Protein AF-0000000067855031 (afdb_homodimer)

Nearest PDB structures (foldseek):
  5tnc-assembly1_A  TM=7.609E-01  e=7.188E-01  Meleagris gallopavo
  6z47-assembly1_C  TM=6.981E-01  e=6.385E-01  Meleagris gallopavo
  8cdq-assembly1_C  TM=7.460E-01  e=1.225E+00  Plasmodium falciparum 3D7
  4l9m-assembly1_A-2  TM=7.357E-01  e=2.351E+00  Homo sapiens
  1k95-assembly1_A  TM=4.137E-01  e=5.671E-01  Homo sapiens

InterPro domains:
  IPR039879 EF-hand calcium-binding domain-containing protein 10 [PTHR21847] (14-131)

Solvent-accessible surface area (backbone atoms only — not comparable to full-atom values): 15867 Å² total; per-residue (Å²): 118,73,69,50,55,60,46,51,52,49,47,50,53,50,48,48,47,38,61,61,50,36,44,64,59,52,50,48,54,54,49,51,46,46,68,73,65,57,57,80,39,56,65,62,49,52,40,49,52,44,49,40,45,52,34,26,66,71,69,75,37,78,69,82,63,90,63,53,71,68,57,47,48,50,48,51,59,71,65,36,54,92,90,53,79,53,32,43,52,70,54,45,54,53,47,39,55,73,67,68,48,71,75,71,93,77,61,82,53,81,45,94,62,24,31,38,65,67,53,51,47,51,51,55,55,48,33,53,48,49,54,53,48,52,53,50,65,47,34,105,119,73,70,50,56,60,47,52,52,49,47,51,52,50,50,48,47,37,61,61,50,37,44,64,58,52,51,48,54,54,50,51,44,46,68,72,65,57,58,79,39,54,63,61,50,50,39,50,52,43,49,41,46,53,34,26,65,69,71,75,39,76,70,82,63,89,64,53,71,67,56,48,49,49,48,51,58,71,66,37,56,92,91,51,81,52,32,42,52,71,55,45,54,52,47,39,54,73,66,70,48,71,74,70,93,76,60,84,52,82,44,93,62,24,30,40,63,66,53,51,48,50,51,54,55,48,33,53,48,48,55,51,48,54,51,50,65,46,35,104

pLDDT: mean 89.62, std 12.97, range [29.48, 98.19]

Structure (mmCIF, N/CA/C/O backbone):
data_AF-0000000067855031-model_v1
#
loop_
_entity.id
_entity.type
_entity.pdbx_description
1 polymer 'Uncharacterized protein LOC113219240'
#
loop_
_atom_site.group_PDB
_atom_site.id
_atom_site.type_symbol
_atom_site.label_atom_id
_atom_site.label_alt_id
_atom_site.label_comp_id
_atom_site.label_asym_id
_atom_site.label_entity_id
_atom_site.label_seq_id
_atom_site.pdbx_PDB_ins_code
_atom_site.Cartn_x
_atom_site.Cartn_y
_atom_site.Cartn_z
_atom_site.occupancy
_atom_site.B_iso_or_equiv
_atom_site.auth_seq_id
_atom_site.auth_comp_id
_atom_site.auth_asym_id
_atom_site.auth_atom_id
_atom_site.pdbx_PDB_model_num
ATOM 1 N N . MET A 1 1 ? 20.969 15.25 21.078 1 29.61 1 MET A N 1
ATOM 2 C CA . MET A 1 1 ? 21.031 13.875 21.562 1 29.61 1 MET A CA 1
ATOM 3 C C . MET A 1 1 ? 19.625 13.328 21.812 1 29.61 1 MET A C 1
ATOM 5 O O . MET A 1 1 ? 19.469 12.156 22.172 1 29.61 1 MET A O 1
ATOM 9 N N . ILE A 1 2 ? 18.703 14.305 22.125 1 39.59 2 ILE A N 1
ATOM 10 C CA . ILE A 1 2 ? 17.344 13.938 22.531 1 39.59 2 ILE A CA 1
ATOM 11 C C . ILE A 1 2 ? 16.609 13.336 21.344 1 39.59 2 ILE A C 1
ATOM 13 O O . ILE A 1 2 ? 15.656 12.57 21.516 1 39.59 2 ILE A O 1
ATOM 17 N N . TYR A 1 3 ? 17 13.883 20.188 1 44.44 3 TYR A N 1
ATOM 18 C CA . TYR A 1 3 ? 16.297 13.445 18.984 1 44.44 3 TYR A CA 1
ATOM 19 C C . TYR A 1 3 ? 16.484 11.945 18.75 1 44.44 3 TYR A C 1
ATOM 21 O O . TYR A 1 3 ? 15.742 11.336 17.984 1 44.44 3 TYR A O 1
ATOM 29 N N . ASP A 1 4 ? 17.625 11.523 19.25 1 46.94 4 ASP A N 1
ATOM 30 C CA . ASP A 1 4 ? 18.141 10.258 18.75 1 46.94 4 ASP A CA 1
ATOM 31 C C . ASP A 1 4 ? 17.375 9.078 19.344 1 46.94 4 ASP A C 1
ATOM 33 O O . ASP A 1 4 ? 17.016 8.148 18.609 1 46.94 4 ASP A O 1
ATOM 37 N N . ASN A 1 5 ? 17.359 9.188 20.734 1 48.34 5 ASN A N 1
ATOM 38 C CA . ASN A 1 5 ? 16.891 7.961 21.359 1 48.34 5 ASN A CA 1
ATOM 39 C C . ASN A 1 5 ? 15.398 7.73 21.094 1 48.34 5 ASN A C 1
ATOM 41 O O . ASN A 1 5 ? 14.969 6.59 20.922 1 48.34 5 ASN A O 1
ATOM 45 N N . ASN A 1 6 ? 14.602 8.828 21.219 1 50.16 6 ASN A N 1
ATOM 46 C CA . ASN A 1 6 ? 13.164 8.703 21.031 1 50.16 6 ASN A CA 1
ATOM 47 C C . ASN A 1 6 ? 12.82 8.289 19.594 1 50.16 6 ASN A C 1
ATOM 49 O O . ASN A 1 6 ? 11.883 7.52 19.375 1 50.16 6 ASN A O 1
ATOM 53 N N . VAL A 1 7 ? 13.75 8.781 18.781 1 54.78 7 VAL A N 1
ATOM 54 C CA . VAL A 1 7 ? 13.555 8.414 17.391 1 54.78 7 VAL A CA 1
ATOM 55 C C . VAL A 1 7 ? 13.867 6.934 17.188 1 54.78 7 VAL A C 1
ATOM 57 O O . VAL A 1 7 ? 13.133 6.223 16.5 1 54.78 7 VAL A O 1
ATOM 60 N N . ALA A 1 8 ? 15.008 6.398 17.812 1 55.56 8 ALA A N 1
ATOM 61 C CA . ALA A 1 8 ? 15.375 4.992 17.688 1 55.56 8 ALA A CA 1
ATOM 62 C C . ALA A 1 8 ? 14.289 4.082 18.25 1 55.56 8 ALA A C 1
ATOM 64 O O . ALA A 1 8 ? 13.969 3.047 17.672 1 55.56 8 ALA A O 1
ATOM 65 N N . CYS A 1 9 ? 13.852 4.566 19.422 1 59.72 9 CYS A N 1
ATOM 66 C CA . CYS A 1 9 ? 12.82 3.777 20.094 1 59.72 9 CYS A CA 1
ATOM 67 C C . CYS A 1 9 ? 11.547 3.727 19.25 1 59.72 9 CYS A C 1
ATOM 69 O O . CYS A 1 9 ? 10.914 2.674 19.141 1 59.72 9 CYS A O 1
ATOM 71 N N . ASN A 1 10 ? 11.172 4.848 18.641 1 68.19 10 ASN A N 1
ATOM 72 C CA . ASN A 1 10 ? 9.984 4.902 17.797 1 68.19 10 ASN A CA 1
ATOM 73 C C . ASN A 1 10 ? 10.156 4.055 16.531 1 68.19 10 ASN A C 1
ATOM 75 O O . ASN A 1 10 ? 9.234 3.342 16.125 1 68.19 10 ASN A O 1
ATOM 79 N N . ILE A 1 11 ? 11.352 3.912 16.062 1 68.62 11 ILE A N 1
ATOM 80 C CA . ILE A 1 11 ? 11.641 3.121 14.867 1 68.62 11 ILE A CA 1
ATOM 81 C C . ILE A 1 11 ? 11.539 1.634 15.203 1 68.62 11 ILE A C 1
ATOM 83 O O . ILE A 1 11 ? 10.953 0.861 14.438 1 68.62 11 ILE A O 1
ATOM 87 N N . SER A 1 12 ? 12.031 1.316 16.406 1 76.25 12 SER A N 1
ATOM 88 C CA . SER A 1 12 ? 11.961 -0.082 16.828 1 76.25 12 SER A CA 1
ATOM 89 C C . SER A 1 12 ? 10.516 -0.536 17 1 76.25 12 SER A C 1
ATOM 91 O O . SER A 1 12 ? 10.141 -1.621 16.562 1 76.25 12 SER A O 1
ATOM 93 N N . LYS A 1 13 ? 9.758 0.319 17.594 1 82 13 LYS A N 1
ATOM 94 C CA . LYS A 1 13 ? 8.352 -0.019 17.812 1 82 13 LYS A CA 1
ATOM 95 C C . LYS A 1 13 ? 7.605 -0.143 16.5 1 82 13 LYS A C 1
ATOM 97 O O . LYS A 1 13 ? 6.816 -1.071 16.312 1 82 13 LYS A O 1
ATOM 102 N N . GLU A 1 14 ? 7.914 0.832 15.617 1 84.12 14 GLU A N 1
ATOM 103 C CA . GLU A 1 14 ? 7.297 0.786 14.289 1 84.12 14 GLU A CA 1
ATOM 104 C C . GLU A 1 14 ? 7.695 -0.481 13.539 1 84.12 14 GLU A C 1
ATOM 106 O O . GLU A 1 14 ? 6.844 -1.153 12.953 1 84.12 14 GLU A O 1
ATOM 111 N N . GLN A 1 15 ? 8.953 -0.809 13.617 1 85.38 15 GLN A N 1
ATOM 112 C CA . GLN A 1 15 ? 9.422 -2.012 12.938 1 85.38 15 GLN A CA 1
ATOM 113 C C . GLN A 1 15 ? 8.789 -3.264 13.539 1 85.38 15 GLN A C 1
ATOM 115 O O . GLN A 1 15 ? 8.453 -4.203 12.812 1 85.38 15 GLN A O 1
ATOM 120 N N . ASP A 1 16 ? 8.664 -3.299 14.797 1 89 16 ASP A N 1
ATOM 121 C CA . ASP A 1 16 ? 8.008 -4.422 15.461 1 89 16 ASP A CA 1
ATOM 122 C C . ASP A 1 16 ? 6.559 -4.57 15 1 89 16 ASP A C 1
ATOM 124 O O . ASP A 1 16 ? 6.102 -5.68 14.719 1 89 16 ASP A O 1
ATOM 128 N N . TYR A 1 17 ? 5.938 -3.494 14.93 1 92.62 17 TYR A N 1
ATOM 129 C CA . TYR A 1 17 ? 4.562 -3.514 14.453 1 92.62 17 TYR A CA 1
ATOM 130 C C . TYR A 1 17 ? 4.496 -3.998 13.008 1 92.62 17 TYR A C 1
ATOM 132 O O . TYR A 1 17 ? 3.67 -4.848 12.664 1 92.62 17 TYR A O 1
ATOM 140 N N . LEU A 1 18 ? 5.34 -3.449 12.219 1 91.38 18 LEU A N 1
ATOM 141 C CA . LEU A 1 18 ? 5.355 -3.793 10.797 1 91.38 18 LEU A CA 1
ATOM 142 C C . LEU A 1 18 ? 5.574 -5.289 10.602 1 91.38 18 LEU A C 1
ATOM 144 O O . LEU A 1 18 ? 4.91 -5.914 9.773 1 91.38 18 LEU A O 1
ATOM 148 N N . ASN A 1 19 ? 6.445 -5.809 11.406 1 89.88 19 ASN A N 1
ATOM 149 C CA . ASN A 1 19 ? 6.738 -7.238 11.328 1 89.88 19 ASN A CA 1
ATOM 150 C C . ASN A 1 19 ? 5.609 -8.07 11.93 1 89.88 19 ASN A C 1
ATOM 152 O O . ASN A 1 19 ? 5.16 -9.047 11.32 1 89.88 19 ASN A O 1
ATOM 156 N N . LYS A 1 20 ? 5.164 -7.633 13.047 1 89.75 20 LYS A N 1
ATOM 157 C CA . LYS A 1 20 ? 4.145 -8.375 13.773 1 89.75 20 LYS A CA 1
ATOM 158 C C . LYS A 1 20 ? 2.842 -8.445 12.984 1 89.75 20 LYS A C 1
ATOM 160 O O . LYS A 1 20 ? 2.141 -9.461 13.016 1 89.75 20 LYS A O 1
ATOM 165 N N . LYS A 1 21 ? 2.521 -7.438 12.211 1 92.5 21 LYS A N 1
ATOM 166 C CA . LYS A 1 21 ? 1.244 -7.371 11.516 1 92.5 21 LYS A CA 1
ATOM 167 C C . LYS A 1 21 ? 1.418 -7.664 10.023 1 92.5 21 LYS A C 1
ATOM 169 O O . LYS A 1 21 ? 0.477 -7.516 9.242 1 92.5 21 LYS A O 1
ATOM 174 N N . ASN A 1 22 ? 2.557 -8.055 9.594 1 92.12 22 ASN A N 1
ATOM 175 C CA . ASN A 1 22 ? 2.85 -8.43 8.211 1 92.12 22 ASN A CA 1
ATOM 176 C C . ASN A 1 22 ? 2.482 -7.312 7.234 1 92.12 22 ASN A C 1
ATOM 178 O O . ASN A 1 22 ? 1.906 -7.574 6.18 1 92.12 22 ASN A O 1
ATOM 182 N N . ILE A 1 23 ? 2.775 -6.137 7.613 1 95.31 23 ILE A N 1
ATOM 183 C CA . ILE A 1 23 ? 2.398 -4.98 6.805 1 95.31 23 ILE A CA 1
ATOM 184 C C . ILE A 1 23 ? 3.09 -5.055 5.445 1 95.31 23 ILE A C 1
ATOM 186 O O . ILE A 1 23 ? 2.473 -4.785 4.414 1 95.31 23 ILE A O 1
ATOM 190 N N . PHE A 1 24 ? 4.328 -5.414 5.461 1 92.88 24 PHE A N 1
ATOM 191 C CA . PHE A 1 24 ? 5.059 -5.508 4.199 1 92.88 24 PHE A CA 1
ATOM 192 C C . PHE A 1 24 ? 4.383 -6.492 3.254 1 92.88 24 PHE A C 1
ATOM 194 O O . PHE A 1 24 ? 4.234 -6.215 2.062 1 92.88 24 PHE A O 1
ATOM 201 N N . ASP A 1 25 ? 3.967 -7.641 3.758 1 92.31 25 ASP A N 1
ATOM 202 C CA . ASP A 1 25 ? 3.299 -8.648 2.939 1 92.31 25 ASP A CA 1
ATOM 203 C C . ASP A 1 25 ? 1.95 -8.141 2.434 1 92.31 25 ASP A C 1
ATOM 205 O O . ASP A 1 25 ? 1.568 -8.406 1.293 1 92.31 25 ASP A O 1
ATOM 209 N N . ILE A 1 26 ? 1.268 -7.438 3.268 1 95.5 26 ILE A N 1
ATOM 210 C CA . ILE A 1 26 ? -0.025 -6.879 2.889 1 95.5 26 ILE A CA 1
ATOM 211 C C . ILE A 1 26 ? 0.157 -5.895 1.733 1 95.5 26 ILE A C 1
ATOM 213 O O . ILE A 1 26 ? -0.53 -5.992 0.713 1 95.5 26 ILE A O 1
ATOM 217 N N . PHE A 1 27 ? 1.109 -5.004 1.82 1 96.38 27 PHE A N 1
ATOM 218 C CA . PHE A 1 27 ? 1.313 -3.982 0.8 1 96.38 27 PHE A CA 1
ATOM 219 C C . PHE A 1 27 ? 1.894 -4.594 -0.47 1 96.38 27 PHE A C 1
ATOM 221 O O . PHE A 1 27 ? 1.586 -4.148 -1.577 1 96.38 27 PHE A O 1
ATOM 228 N N . HIS A 1 28 ? 2.746 -5.578 -0.266 1 93.06 28 HIS A N 1
ATOM 229 C CA . HIS A 1 28 ? 3.227 -6.312 -1.431 1 93.06 28 HIS A CA 1
ATOM 230 C C . HIS A 1 28 ? 2.068 -6.938 -2.203 1 93.06 28 HIS A C 1
ATOM 232 O O . HIS A 1 28 ? 2.006 -6.828 -3.43 1 93.06 28 HIS A O 1
ATOM 238 N N . PHE A 1 29 ? 1.23 -7.609 -1.459 1 94.06 29 PHE A N 1
ATOM 239 C CA . PHE A 1 29 ? 0.054 -8.234 -2.055 1 94.06 29 PHE A CA 1
ATOM 240 C C . PHE A 1 29 ? -0.777 -7.203 -2.812 1 94.06 29 PHE A C 1
ATOM 242 O O . PHE A 1 29 ? -1.101 -7.398 -3.986 1 94.06 29 PHE A O 1
ATOM 249 N N . LEU A 1 30 ? -1.093 -6.082 -2.217 1 97.19 30 LEU A N 1
ATOM 250 C CA . LEU A 1 30 ? -1.924 -5.043 -2.814 1 97.19 30 LEU A CA 1
ATOM 251 C C . LEU A 1 30 ? -1.238 -4.434 -4.035 1 97.19 30 LEU A C 1
ATOM 253 O O . LEU A 1 30 ? -1.854 -4.297 -5.094 1 97.19 30 LEU A O 1
ATOM 257 N N . LEU A 1 31 ? 0.023 -4.109 -3.918 1 96.5 31 LEU A N 1
ATOM 258 C CA . LEU A 1 31 ? 0.754 -3.443 -4.988 1 96.5 31 LEU A CA 1
ATOM 259 C C . LEU A 1 31 ? 0.92 -4.367 -6.191 1 96.5 31 LEU A C 1
ATOM 261 O O . LEU A 1 31 ? 0.752 -3.941 -7.336 1 96.5 31 LEU A O 1
ATOM 265 N N . SER A 1 32 ? 1.216 -5.617 -5.949 1 94.56 32 SER A N 1
ATOM 266 C CA . SER A 1 32 ? 1.393 -6.566 -7.047 1 94.56 32 SER A CA 1
ATOM 267 C C . SER A 1 32 ? 0.114 -6.711 -7.863 1 94.56 32 SER A C 1
ATOM 269 O O . SER A 1 32 ? 0.161 -6.75 -9.094 1 94.56 32 SER A O 1
ATOM 271 N N . HIS A 1 33 ? -1.006 -6.758 -7.195 1 96.38 33 HIS A N 1
ATOM 272 C CA . HIS A 1 33 ? -2.279 -6.871 -7.895 1 96.38 33 HIS A CA 1
ATOM 273 C C . HIS A 1 33 ? -2.557 -5.629 -8.734 1 96.38 33 HIS A C 1
ATOM 275 O O . HIS A 1 33 ? -3.029 -5.734 -9.867 1 96.38 33 HIS A O 1
ATOM 281 N N . VAL A 1 34 ? -2.238 -4.406 -8.25 1 96.88 34 VAL A N 1
ATOM 282 C CA . VAL A 1 34 ? -2.48 -3.16 -8.969 1 96.88 34 VAL A CA 1
ATOM 283 C C . VAL A 1 34 ? -1.583 -3.09 -10.203 1 96.88 34 VAL A C 1
ATOM 285 O O . VAL A 1 34 ? -2.031 -2.705 -11.281 1 96.88 34 VAL A O 1
ATOM 288 N N . ILE A 1 35 ? -0.323 -3.465 -10.031 1 94.44 35 ILE A N 1
ATOM 289 C CA . ILE A 1 35 ? 0.659 -3.361 -11.102 1 94.44 35 ILE A CA 1
ATOM 290 C C . ILE A 1 35 ? 0.305 -4.336 -12.227 1 94.44 35 ILE A C 1
ATOM 292 O O . ILE A 1 35 ? 0.387 -3.992 -13.406 1 94.44 35 ILE A O 1
ATOM 296 N N . VAL A 1 36 ? -0.092 -5.523 -11.82 1 92.88 36 VAL A N 1
ATOM 297 C CA . VAL A 1 36 ? -0.382 -6.566 -12.805 1 92.88 36 VAL A CA 1
ATOM 298 C C . VAL A 1 36 ? -1.71 -6.27 -13.5 1 92.88 36 VAL A C 1
ATOM 300 O O . VAL A 1 36 ? -1.809 -6.348 -14.727 1 92.88 36 VAL A O 1
ATOM 303 N N . GLN A 1 37 ? -2.742 -5.922 -12.75 1 94.5 37 GLN A N 1
ATOM 304 C CA . GLN A 1 37 ? -4.086 -5.766 -13.297 1 94.5 37 GLN A CA 1
ATOM 305 C C . GLN A 1 37 ? -4.262 -4.398 -13.953 1 94.5 37 GLN A C 1
ATOM 307 O O . GLN A 1 37 ? -5.074 -4.238 -14.859 1 94.5 37 GLN A O 1
ATOM 312 N N . GLN A 1 38 ? -3.551 -3.395 -13.523 1 95.56 38 GLN A N 1
ATOM 313 C CA . GLN A 1 38 ? -3.613 -2.018 -14.008 1 95.56 38 GLN A CA 1
ATOM 314 C C . GLN A 1 38 ? -5.059 -1.542 -14.125 1 95.56 38 GLN A C 1
ATOM 316 O O . GLN A 1 38 ? -5.5 -1.139 -15.203 1 95.56 38 GLN A O 1
ATOM 321 N N . PRO A 1 39 ? -5.766 -1.572 -13.047 1 96.19 39 PRO A N 1
ATOM 322 C CA . PRO A 1 39 ? -7.168 -1.149 -13.109 1 96.19 39 PRO A CA 1
ATOM 323 C C . PRO A 1 39 ? -7.32 0.325 -13.477 1 96.19 39 PRO A C 1
ATOM 325 O O . PRO A 1 39 ? -6.473 1.146 -13.117 1 96.19 39 PRO A O 1
ATOM 328 N N . THR A 1 40 ? -8.438 0.671 -14.141 1 94.56 40 THR A N 1
ATOM 329 C CA . THR A 1 40 ? -8.766 2.049 -14.492 1 94.56 40 THR A CA 1
ATOM 330 C C . THR A 1 40 ? -9.039 2.873 -13.234 1 94.56 40 THR A C 1
ATOM 332 O O . THR A 1 40 ? -8.75 4.07 -13.195 1 94.56 40 THR A O 1
ATOM 335 N N . ASN A 1 41 ? -9.602 2.242 -12.211 1 94.94 41 ASN A N 1
ATOM 336 C CA . ASN A 1 41 ? -9.859 2.846 -10.906 1 94.94 41 ASN A CA 1
ATOM 337 C C . ASN A 1 41 ? -9.164 2.082 -9.781 1 94.94 41 ASN A C 1
ATOM 339 O O . ASN A 1 41 ? -9.75 1.182 -9.18 1 94.94 41 ASN A O 1
ATOM 343 N N . PRO A 1 42 ? -7.887 2.504 -9.484 1 96.31 42 PRO A N 1
ATOM 344 C CA . PRO A 1 42 ? -7.098 1.736 -8.516 1 96.31 42 PRO A CA 1
ATOM 345 C C . PRO A 1 42 ? -7.695 1.758 -7.113 1 96.31 42 PRO A C 1
ATOM 347 O O . PRO A 1 42 ? -7.582 0.775 -6.375 1 96.31 42 PRO A O 1
ATOM 350 N N . ILE A 1 43 ? -8.359 2.752 -6.719 1 96.56 43 ILE A N 1
ATOM 351 C CA . ILE A 1 43 ? -8.938 2.857 -5.387 1 96.56 43 ILE A CA 1
ATOM 352 C C . ILE A 1 43 ? -10.07 1.845 -5.238 1 96.56 43 ILE A C 1
ATOM 354 O O . ILE A 1 43 ? -10.125 1.098 -4.258 1 96.56 43 ILE A O 1
ATOM 358 N N . GLN A 1 44 ? -10.938 1.907 -6.25 1 96.31 44 GLN A N 1
ATOM 359 C CA . GLN A 1 44 ? -12.039 0.947 -6.234 1 96.31 44 GLN A CA 1
ATOM 360 C C . GLN A 1 44 ? -11.516 -0.486 -6.285 1 96.31 44 GLN A C 1
ATOM 362 O O . GLN A 1 44 ? -12.031 -1.366 -5.594 1 96.31 44 GLN A O 1
ATOM 367 N N . TYR A 1 45 ? -10.57 -0.69 -7.074 1 97.81 45 TYR A N 1
ATOM 368 C CA . TYR A 1 45 ? -9.984 -2.018 -7.203 1 97.81 45 TYR A CA 1
ATOM 369 C C . TYR A 1 45 ? -9.391 -2.484 -5.879 1 97.81 45 TYR A C 1
ATOM 371 O O . TYR A 1 45 ? -9.609 -3.627 -5.465 1 97.81 45 TYR A O 1
ATOM 379 N N . LEU A 1 46 ? -8.656 -1.615 -5.168 1 98.19 46 LEU A N 1
ATOM 380 C CA . LEU A 1 46 ? -8.055 -1.94 -3.877 1 98.19 46 LEU A CA 1
ATOM 381 C C . LEU A 1 46 ? -9.133 -2.232 -2.838 1 98.19 46 LEU A C 1
ATOM 383 O O . LEU A 1 46 ? -9 -3.162 -2.039 1 98.19 46 LEU A O 1
ATOM 387 N N . TYR A 1 47 ? -10.156 -1.454 -2.924 1 98.12 47 TYR A N 1
ATOM 388 C CA . TYR A 1 47 ? -11.289 -1.671 -2.035 1 98.12 47 TYR A CA 1
ATOM 389 C C . TYR A 1 47 ? -11.875 -3.066 -2.225 1 98.12 47 TYR A C 1
ATOM 391 O O . TYR A 1 47 ? -12.086 -3.795 -1.252 1 98.12 47 TYR A O 1
ATOM 399 N N . GLU A 1 48 ? -12.07 -3.443 -3.426 1 98.06 48 GLU A N 1
ATOM 400 C CA . GLU A 1 48 ? -12.625 -4.758 -3.738 1 98.06 48 GLU A CA 1
ATOM 401 C C . GLU A 1 48 ? -11.648 -5.871 -3.359 1 98.06 48 GLU A C 1
ATOM 403 O O . GLU A 1 48 ? -12.062 -6.938 -2.902 1 98.06 48 GLU A O 1
ATOM 408 N N . LEU A 1 49 ? -10.406 -5.617 -3.625 1 97.62 49 LEU A N 1
ATOM 409 C CA . LEU A 1 49 ? -9.375 -6.59 -3.281 1 97.62 49 LEU A CA 1
ATOM 410 C C . LEU A 1 49 ? -9.367 -6.867 -1.782 1 97.62 49 LEU A C 1
ATOM 412 O O . LEU A 1 49 ? -9.305 -8.023 -1.361 1 97.62 49 LEU A O 1
ATOM 416 N N . LEU A 1 50 ? -9.461 -5.863 -0.949 1 97.56 50 LEU A N 1
ATOM 417 C CA . LEU A 1 50 ? -9.5 -6.004 0.502 1 97.56 50 LEU A CA 1
ATOM 418 C C . LEU A 1 50 ? -10.797 -6.676 0.947 1 97.56 50 LEU A C 1
ATOM 420 O O . LEU A 1 50 ? -10.797 -7.484 1.877 1 97.56 50 LEU A O 1
ATOM 424 N N . ASP A 1 51 ? -11.844 -6.301 0.269 1 97.56 51 ASP A N 1
ATOM 425 C CA . ASP A 1 51 ? -13.109 -6.969 0.543 1 97.56 51 ASP A CA 1
ATOM 426 C C . ASP A 1 51 ? -13 -8.477 0.324 1 97.56 51 ASP A C 1
ATOM 428 O O . ASP A 1 51 ? -13.391 -9.266 1.188 1 97.56 51 ASP A O 1
ATOM 432 N N . ASP A 1 52 ? -12.477 -8.859 -0.831 1 96.88 52 ASP A N 1
ATOM 433 C CA . ASP A 1 52 ? -12.25 -10.273 -1.125 1 96.88 52 ASP A CA 1
ATOM 434 C C . ASP A 1 52 ? -11.383 -10.922 -0.052 1 96.88 52 ASP A C 1
ATOM 436 O O . ASP A 1 52 ? -11.633 -12.055 0.356 1 96.88 52 ASP A O 1
ATOM 440 N N . PHE A 1 53 ? -10.383 -10.25 0.39 1 96.31 53 PHE A N 1
ATOM 441 C CA . PHE A 1 53 ? -9.469 -10.781 1.396 1 96.31 53 PHE A CA 1
ATOM 442 C C . PHE A 1 53 ? -10.195 -11.008 2.719 1 96.31 53 PHE A C 1
ATOM 444 O O . PHE A 1 53 ? -9.984 -12.023 3.381 1 96.31 53 PHE A O 1
ATOM 451 N N . ILE A 1 54 ? -10.992 -10.055 3.123 1 96 54 ILE A N 1
ATOM 452 C CA . ILE A 1 54 ? -11.75 -10.164 4.367 1 96 54 ILE A CA 1
ATOM 453 C C . ILE A 1 54 ? -12.688 -11.367 4.297 1 96 54 ILE A C 1
ATOM 455 O O . ILE A 1 54 ? -12.797 -12.133 5.254 1 96 54 ILE A O 1
ATOM 459 N N . LEU A 1 55 ? -13.352 -11.523 3.23 1 96.5 55 LEU A N 1
ATOM 460 C CA . LEU A 1 55 ? -14.242 -12.656 3.045 1 96.5 55 LEU A CA 1
ATOM 461 C C . LEU A 1 55 ? -13.469 -13.969 3.068 1 96.5 55 LEU A C 1
ATOM 463 O O . LEU A 1 55 ? -13.93 -14.961 3.629 1 96.5 55 LEU A O 1
ATOM 467 N N . PHE A 1 56 ? -12.281 -13.969 2.488 1 95.56 56 PHE A N 1
ATOM 468 C CA . PHE A 1 56 ? -11.422 -15.141 2.525 1 95.56 56 PHE A CA 1
ATOM 469 C C . PHE A 1 56 ? -11.031 -15.492 3.959 1 95.56 56 PHE A C 1
ATOM 471 O O . PHE A 1 56 ? -11.148 -16.641 4.379 1 95.56 56 PHE A O 1
ATOM 478 N N . ARG A 1 57 ? -10.633 -14.492 4.641 1 92.5 57 ARG A N 1
ATOM 479 C CA . ARG A 1 57 ? -10.234 -14.68 6.027 1 92.5 57 ARG A CA 1
ATOM 480 C C . ARG A 1 57 ? -11.383 -15.234 6.859 1 92.5 57 ARG A C 1
ATOM 482 O O . ARG A 1 57 ? -11.164 -16.016 7.789 1 92.5 57 ARG A O 1
ATOM 489 N N . SER A 1 58 ? -12.609 -14.914 6.52 1 93.88 58 SER A N 1
ATOM 490 C CA . SER A 1 58 ? -13.789 -15.359 7.258 1 93.88 58 SER A CA 1
ATOM 491 C C . SER A 1 58 ? -14.281 -16.703 6.75 1 93.88 58 SER A C 1
ATOM 493 O O . SER A 1 58 ? -15.289 -17.234 7.23 1 93.88 58 SER A O 1
ATOM 495 N N . GLY A 1 59 ? -13.625 -17.25 5.684 1 93.62 59 GLY A N 1
ATOM 496 C CA . GLY A 1 59 ? -14 -18.547 5.141 1 93.62 59 GLY A CA 1
ATOM 497 C C . GLY A 1 59 ? -15.195 -18.484 4.207 1 93.62 59 GLY A C 1
ATOM 498 O O . GLY A 1 59 ? -15.789 -19.516 3.885 1 93.62 59 GLY A O 1
ATOM 499 N N . LEU A 1 60 ? -15.539 -17.359 3.746 1 95.62 60 LEU A N 1
ATOM 500 C CA . LEU A 1 60 ? -16.75 -17.188 2.963 1 95.62 60 LEU A CA 1
ATOM 501 C C . LEU A 1 60 ? -16.438 -17.172 1.47 1 95.62 60 LEU A C 1
ATOM 503 O O . LEU A 1 60 ? -17.344 -17.297 0.641 1 95.62 60 LEU A O 1
ATOM 507 N N . LYS A 1 61 ? -15.18 -16.984 1.089 1 94.81 61 LYS A N 1
ATOM 508 C CA . LYS A 1 61 ? -14.766 -16.875 -0.307 1 94.81 61 LYS A CA 1
ATOM 509 C C . LYS A 1 61 ? -13.336 -17.375 -0.49 1 94.81 61 LYS A C 1
ATOM 511 O O . LYS A 1 61 ? -12.492 -17.203 0.399 1 94.81 61 LYS A O 1
ATOM 516 N N . ASN A 1 62 ? -13.078 -18 -1.596 1 93.44 62 ASN A N 1
ATOM 517 C CA . ASN A 1 62 ? -11.688 -18.297 -1.941 1 93.44 62 ASN A CA 1
ATOM 518 C C . ASN A 1 62 ? -10.898 -17.016 -2.193 1 93.44 62 ASN A C 1
ATOM 520 O O . ASN A 1 62 ? -11.469 -15.992 -2.572 1 93.44 62 ASN A O 1
ATOM 524 N N . PRO A 1 63 ? -9.602 -17.094 -1.935 1 90.94 63 PRO A N 1
ATOM 525 C CA . PRO A 1 63 ? -8.812 -15.875 -2.131 1 90.94 63 PRO A CA 1
ATOM 526 C C . PRO A 1 63 ? -8.641 -15.516 -3.604 1 90.94 63 PRO A C 1
ATOM 528 O O . PRO A 1 63 ? -8.609 -16.391 -4.461 1 90.94 63 PRO A O 1
ATOM 531 N N . ARG A 1 64 ? -8.672 -14.258 -3.863 1 93.38 64 ARG A N 1
ATOM 532 C CA . ARG A 1 64 ? -8.242 -13.773 -5.172 1 93.38 64 ARG A CA 1
ATOM 533 C C . ARG A 1 64 ? -6.727 -13.898 -5.328 1 93.38 64 ARG A C 1
ATOM 535 O O . ARG A 1 64 ? -5.969 -13.203 -4.641 1 93.38 64 ARG A O 1
ATOM 542 N N . LEU A 1 65 ? -6.289 -14.711 -6.156 1 95.5 65 LEU A N 1
ATOM 543 C CA . LEU A 1 65 ? -4.863 -14.914 -6.379 1 95.5 65 LEU A CA 1
ATOM 544 C C . LEU A 1 65 ? -4.34 -13.984 -7.465 1 95.5 65 LEU A C 1
ATOM 546 O O . LEU A 1 65 ? -5.102 -13.539 -8.328 1 95.5 65 LEU A O 1
ATOM 550 N N . LEU A 1 66 ? -3.061 -13.688 -7.359 1 95.12 66 LEU A N 1
ATOM 551 C CA . LEU A 1 66 ? -2.418 -12.797 -8.328 1 95.12 66 LEU A CA 1
ATOM 552 C C . LEU A 1 66 ? -2.504 -13.375 -9.734 1 95.12 66 LEU A C 1
ATOM 554 O O . LEU A 1 66 ? -2.74 -12.648 -10.695 1 95.12 66 LEU A O 1
ATOM 558 N N . TRP A 1 67 ? -2.295 -14.711 -9.805 1 95.19 67 TRP A N 1
ATOM 559 C CA . TRP A 1 67 ? -2.293 -15.383 -11.102 1 95.19 67 TRP A CA 1
ATOM 560 C C . TRP A 1 67 ? -3.381 -16.453 -11.172 1 95.19 67 TRP A C 1
ATOM 562 O O . TRP A 1 67 ? -3.613 -17.172 -10.195 1 95.19 67 TRP A O 1
ATOM 572 N N . THR A 1 68 ? -4.004 -16.531 -12.297 1 94 68 THR A N 1
ATOM 573 C CA . THR A 1 68 ? -4.891 -17.656 -12.57 1 94 68 THR A CA 1
ATOM 574 C C . THR A 1 68 ? -4.094 -18.891 -12.953 1 94 68 THR A C 1
ATOM 576 O O . THR A 1 68 ? -2.9 -18.797 -13.258 1 94 68 THR A O 1
ATOM 579 N N . LYS A 1 69 ? -4.777 -20.031 -12.953 1 95.38 69 LYS A N 1
ATOM 580 C CA . LYS A 1 69 ? -4.148 -21.266 -13.422 1 95.38 69 LYS A CA 1
ATOM 581 C C . LYS A 1 69 ? -3.68 -21.125 -14.867 1 95.38 69 LYS A C 1
ATOM 583 O O . LYS A 1 69 ? -2.602 -21.594 -15.227 1 95.38 69 LYS A O 1
ATOM 588 N N . ARG A 1 70 ? -4.484 -20.484 -15.648 1 96 70 ARG A N 1
ATOM 589 C CA . ARG A 1 70 ? -4.148 -20.281 -17.047 1 96 70 ARG A CA 1
ATOM 590 C C . ARG A 1 70 ? -2.852 -19.5 -17.203 1 96 70 ARG A C 1
ATOM 592 O O . ARG A 1 70 ? -1.992 -19.844 -18 1 96 70 ARG A O 1
ATOM 599 N N . HIS A 1 71 ? -2.725 -18.375 -16.438 1 95.75 71 HIS A N 1
ATOM 600 C CA . HIS A 1 71 ? -1.521 -17.547 -16.5 1 95.75 71 HIS A CA 1
ATOM 601 C C . HIS A 1 71 ? -0.295 -18.328 -16.031 1 95.75 71 HIS A C 1
ATOM 603 O O . HIS A 1 71 ? 0.763 -18.266 -16.672 1 95.75 71 HIS A O 1
A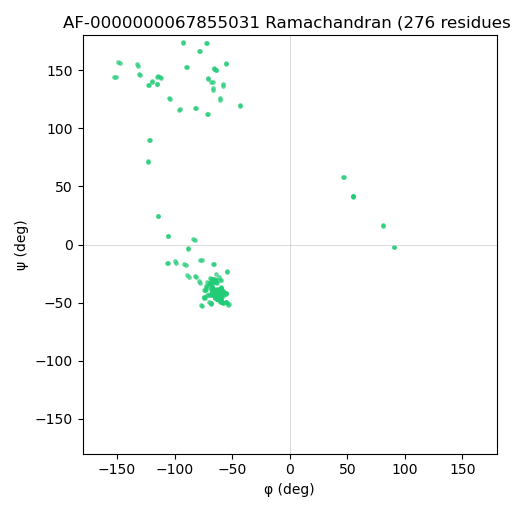TOM 609 N N . VAL A 1 72 ? -0.42 -19.109 -15.008 1 97 72 VAL A N 1
ATOM 610 C CA . VAL A 1 72 ? 0.667 -19.922 -14.484 1 97 72 VAL A CA 1
ATOM 611 C C . VAL A 1 72 ? 1.097 -20.938 -15.539 1 97 72 VAL A C 1
ATOM 613 O O . VAL A 1 72 ? 2.293 -21.125 -15.781 1 97 72 VAL A O 1
ATOM 616 N N . ASP A 1 73 ? 0.132 -21.516 -16.125 1 95.81 73 ASP A N 1
ATOM 617 C CA . ASP A 1 73 ? 0.385 -22.5 -17.188 1 95.81 73 ASP A CA 1
ATOM 618 C C . ASP A 1 73 ? 1.149 -21.859 -18.344 1 95.81 73 ASP A C 1
ATOM 620 O O . ASP A 1 73 ? 2.043 -22.484 -18.922 1 95.81 73 ASP A O 1
ATOM 624 N N . ALA A 1 74 ? 0.786 -20.734 -18.703 1 95.75 74 ALA A N 1
ATOM 625 C CA . ALA A 1 74 ? 1.445 -20.031 -19.797 1 95.75 74 ALA A CA 1
ATOM 626 C C . ALA A 1 74 ? 2.918 -19.781 -19.484 1 95.75 74 ALA A C 1
ATOM 628 O O . ALA A 1 74 ? 3.777 -19.922 -20.359 1 95.75 74 ALA A O 1
ATOM 629 N N . ILE A 1 75 ? 3.207 -19.359 -18.25 1 96.44 75 ILE A N 1
ATOM 630 C CA . ILE A 1 75 ? 4.59 -19.141 -17.844 1 96.44 75 ILE A CA 1
ATOM 631 C C . ILE A 1 75 ? 5.387 -20.438 -17.953 1 96.44 75 ILE A C 1
ATOM 633 O O . ILE A 1 75 ? 6.508 -20.438 -18.469 1 96.44 75 ILE A O 1
ATOM 637 N N . PHE A 1 76 ? 4.805 -21.562 -17.484 1 96.25 76 PHE A N 1
ATOM 638 C CA . PHE A 1 76 ? 5.441 -22.875 -17.609 1 96.25 76 PHE A CA 1
ATOM 639 C C . PHE A 1 76 ? 5.809 -23.141 -19.078 1 96.25 76 PHE A C 1
ATOM 641 O O . PHE A 1 76 ? 6.941 -23.516 -19.375 1 96.25 76 PHE A O 1
ATOM 648 N N . GLY A 1 77 ? 4.867 -22.984 -19.938 1 95.38 77 GLY A N 1
ATOM 649 C CA . GLY A 1 77 ? 5.074 -23.219 -21.359 1 95.38 77 GLY A CA 1
ATOM 650 C C . GLY A 1 77 ? 6.156 -22.344 -21.969 1 95.38 77 GLY A C 1
ATOM 651 O O . GLY A 1 77 ? 6.875 -22.766 -22.875 1 95.38 77 GLY A O 1
ATOM 652 N N . ASN A 1 78 ? 6.246 -21.125 -21.531 1 95.25 78 ASN A N 1
ATOM 653 C CA . ASN A 1 78 ? 7.215 -20.172 -22.062 1 95.25 78 ASN A CA 1
ATOM 654 C C . ASN A 1 78 ? 8.633 -20.516 -21.625 1 95.25 78 ASN A C 1
ATOM 656 O O . ASN A 1 78 ? 9.602 -20.219 -22.328 1 95.25 78 ASN A O 1
ATOM 660 N N . VAL A 1 79 ? 8.727 -21.078 -20.453 1 95.44 79 VAL A N 1
ATOM 661 C CA . VAL A 1 79 ? 10.047 -21.391 -19.922 1 95.44 79 VAL A CA 1
ATOM 662 C C . VAL A 1 79 ? 10.461 -22.781 -20.375 1 95.44 79 VAL A C 1
ATOM 664 O O . VAL A 1 79 ? 11.656 -23.062 -20.547 1 95.44 79 VAL A O 1
ATOM 667 N N . LEU A 1 80 ? 9.531 -23.625 -20.641 1 93.25 80 LEU A N 1
ATOM 668 C CA . LEU A 1 80 ? 9.766 -25 -21.031 1 93.25 80 LEU A CA 1
ATOM 669 C C . LEU A 1 80 ? 10.438 -25.062 -22.406 1 93.25 80 LEU A C 1
ATOM 671 O O . LEU A 1 80 ? 10.07 -24.328 -23.312 1 93.25 80 LEU A O 1
ATOM 675 N N . SER A 1 81 ? 11.469 -25.906 -22.484 1 87.94 81 SER A N 1
ATOM 676 C CA . SER A 1 81 ? 12.109 -26.141 -23.781 1 87.94 81 SER A CA 1
ATOM 677 C C . SER A 1 81 ? 11.172 -26.891 -24.734 1 87.94 81 SER A C 1
ATOM 679 O O . SER A 1 81 ? 10.414 -27.766 -24.297 1 87.94 81 SER A O 1
ATOM 681 N N . ARG A 1 82 ? 11.172 -26.516 -25.984 1 83.44 82 ARG A N 1
ATOM 682 C CA . ARG A 1 82 ? 10.234 -26.953 -27 1 83.44 82 ARG A CA 1
ATOM 683 C C . ARG A 1 82 ? 10.195 -28.469 -27.094 1 83.44 82 ARG A C 1
ATOM 685 O O . ARG A 1 82 ? 9.148 -29.062 -27.359 1 83.44 82 ARG A O 1
ATOM 692 N N . ASP A 1 83 ? 11.188 -29.172 -26.703 1 82.88 83 ASP A N 1
ATOM 693 C CA . ASP A 1 83 ? 11.195 -30.609 -26.953 1 82.88 83 ASP A CA 1
ATOM 694 C C . ASP A 1 83 ? 11.141 -31.391 -25.641 1 82.88 83 ASP A C 1
ATOM 696 O O . ASP A 1 83 ? 11.555 -32.562 -25.594 1 82.88 83 ASP A O 1
ATOM 700 N N . SER A 1 84 ? 10.578 -30.656 -24.672 1 88 84 SER A N 1
ATOM 701 C CA . SER A 1 84 ? 10.508 -31.328 -23.375 1 88 84 SER A CA 1
ATOM 702 C C . SER A 1 84 ? 9.125 -31.203 -22.766 1 88 84 SER A C 1
ATOM 704 O O . SER A 1 84 ? 8.352 -30.328 -23.125 1 88 84 SER A O 1
ATOM 706 N N . GLU A 1 85 ? 8.836 -32.188 -21.938 1 92.25 85 GLU A N 1
ATOM 707 C CA . GLU A 1 85 ? 7.59 -32.125 -21.188 1 92.25 85 GLU A CA 1
ATOM 708 C C . GLU A 1 85 ? 7.852 -31.781 -19.719 1 92.25 85 GLU A C 1
ATOM 710 O O . GLU A 1 85 ? 6.926 -31.453 -18.984 1 92.25 85 GLU A O 1
ATOM 715 N N . LEU A 1 86 ? 9.109 -31.938 -19.359 1 95.75 86 LEU A N 1
ATOM 716 C CA . LEU A 1 86 ? 9.484 -31.703 -17.969 1 95.75 86 LEU A CA 1
ATOM 717 C C . LEU A 1 86 ? 10.375 -30.469 -17.844 1 95.75 86 LEU A C 1
ATOM 719 O O . LEU A 1 86 ? 11.172 -30.188 -18.734 1 95.75 86 LEU A O 1
ATOM 723 N N . LEU A 1 87 ? 10.172 -29.766 -16.797 1 95.69 87 LEU A N 1
ATOM 724 C CA . LEU A 1 87 ? 10.922 -28.547 -16.516 1 95.69 87 LEU A CA 1
ATOM 725 C C . LEU A 1 87 ? 12.109 -28.844 -15.602 1 95.69 87 LEU A C 1
ATOM 727 O O . LEU A 1 87 ? 11.93 -29.312 -14.477 1 95.69 87 LEU A O 1
ATOM 731 N N . PRO A 1 88 ? 13.336 -28.641 -16.062 1 95.75 88 PRO A N 1
ATOM 732 C CA . PRO A 1 88 ? 14.469 -28.75 -15.133 1 95.75 88 PRO A CA 1
ATOM 733 C C . PRO A 1 88 ? 14.328 -27.844 -13.914 1 95.75 88 PRO A C 1
ATOM 735 O O . PRO A 1 88 ? 13.703 -26.781 -14 1 95.75 88 PRO A O 1
ATOM 738 N N . LEU A 1 89 ? 14.977 -28.203 -12.828 1 95.69 89 LEU A N 1
ATOM 739 C CA . LEU A 1 89 ? 14.852 -27.469 -11.57 1 95.69 89 LEU A CA 1
ATOM 740 C C . LEU A 1 89 ? 15.312 -26.031 -11.727 1 95.69 89 LEU A C 1
ATOM 742 O O . LEU A 1 89 ? 14.711 -25.109 -11.148 1 95.69 89 LEU A O 1
ATOM 746 N N . ASP A 1 90 ? 16.344 -25.828 -12.469 1 95.19 90 ASP A N 1
ATOM 747 C CA . ASP A 1 90 ? 16.812 -24.453 -12.664 1 95.19 90 ASP A CA 1
ATOM 748 C C . ASP A 1 90 ? 15.773 -23.609 -13.398 1 95.19 90 ASP A C 1
ATOM 750 O O . ASP A 1 90 ? 15.555 -22.453 -13.055 1 95.19 90 ASP A O 1
ATOM 754 N N . ASP A 1 91 ? 15.109 -24.219 -14.414 1 96.5 91 ASP A N 1
ATOM 755 C CA . ASP A 1 91 ? 14.055 -23.516 -15.141 1 96.5 91 ASP A CA 1
ATOM 756 C C . ASP A 1 91 ? 12.828 -23.297 -14.25 1 96.5 91 ASP A C 1
ATOM 758 O O . ASP A 1 91 ? 12.133 -22.297 -14.383 1 96.5 91 ASP A O 1
ATOM 762 N N . TYR A 1 92 ? 12.664 -24.203 -13.328 1 96.44 92 TYR A N 1
ATOM 763 C CA . TYR A 1 92 ? 11.625 -24.062 -12.328 1 96.44 92 TYR A CA 1
ATOM 764 C C . TYR A 1 92 ? 11.836 -22.797 -11.5 1 96.44 92 TYR A C 1
ATOM 766 O O . TYR A 1 92 ? 10.906 -22 -11.32 1 96.44 92 TYR A O 1
ATOM 774 N N . LYS A 1 93 ? 13.016 -22.547 -11.023 1 95.12 93 LYS A N 1
ATOM 775 C CA . LYS A 1 93 ? 13.328 -21.359 -10.234 1 95.12 93 LYS A CA 1
ATOM 776 C C . LYS A 1 93 ? 13.117 -20.078 -11.039 1 95.12 93 LYS A C 1
ATOM 778 O O . LYS A 1 93 ? 12.578 -19.109 -10.516 1 95.12 93 LYS A O 1
ATOM 783 N N . ILE A 1 94 ? 13.484 -20.109 -12.273 1 96.19 94 ILE A N 1
ATOM 784 C CA . ILE A 1 94 ? 13.305 -18.953 -13.156 1 96.19 94 ILE A CA 1
ATOM 785 C C . ILE A 1 94 ? 11.812 -18.656 -13.312 1 96.19 94 ILE A C 1
ATOM 787 O O . ILE A 1 94 ? 11.391 -17.516 -13.211 1 96.19 94 ILE A O 1
ATOM 791 N N . ALA A 1 95 ? 11.039 -19.719 -13.562 1 96.31 95 ALA A N 1
ATOM 792 C CA . ALA A 1 95 ? 9.602 -19.562 -13.766 1 96.31 95 ALA A CA 1
ATOM 793 C C . ALA A 1 95 ? 8.938 -18.984 -12.516 1 96.31 95 ALA A C 1
ATOM 795 O O . ALA A 1 95 ? 8.117 -18.078 -12.609 1 96.31 95 ALA A O 1
ATOM 796 N N . MET A 1 96 ? 9.359 -19.469 -11.352 1 95.06 96 MET A N 1
ATOM 797 C CA . MET A 1 96 ? 8.781 -19.016 -10.094 1 95.06 96 MET A CA 1
ATOM 798 C C . MET A 1 96 ? 9.148 -17.547 -9.82 1 95.06 96 MET A C 1
ATOM 800 O O . MET A 1 96 ? 8.32 -16.781 -9.344 1 95.06 96 MET A O 1
ATOM 804 N N . LYS A 1 97 ? 10.273 -17.141 -10.141 1 93.75 97 LYS A N 1
ATOM 805 C CA . LYS A 1 97 ? 10.695 -15.75 -10.008 1 93.75 97 LYS A CA 1
ATOM 806 C C . LYS A 1 97 ? 9.914 -14.844 -10.945 1 93.75 97 LYS A C 1
ATOM 808 O O . LYS A 1 97 ? 9.539 -13.727 -10.57 1 93.75 97 LYS A O 1
ATOM 813 N N . THR A 1 98 ? 9.672 -15.352 -12.125 1 93.88 98 THR A N 1
ATOM 814 C CA . THR A 1 98 ? 8.859 -14.609 -13.086 1 93.88 98 THR A CA 1
ATOM 815 C C . THR A 1 98 ? 7.465 -14.344 -12.516 1 93.88 98 THR A C 1
ATOM 817 O O . THR A 1 98 ? 6.922 -13.25 -12.688 1 93.88 98 THR A O 1
ATOM 820 N N . LEU A 1 99 ? 6.992 -15.32 -11.805 1 93.75 99 LEU A N 1
ATOM 821 C CA . LEU A 1 99 ? 5.68 -15.188 -11.18 1 93.75 99 LEU A CA 1
ATOM 822 C C . LEU A 1 99 ? 5.758 -14.32 -9.93 1 93.75 99 LEU A C 1
ATOM 824 O O . LEU A 1 99 ? 4.727 -13.883 -9.398 1 93.75 99 LEU A O 1
ATOM 828 N N . SER A 1 100 ? 6.891 -14.023 -9.398 1 90 100 SER A N 1
ATOM 829 C CA . SER A 1 100 ? 7.145 -13.227 -8.203 1 90 100 SER A CA 1
ATOM 830 C C . SER A 1 100 ? 6.379 -13.773 -7 1 90 100 SER A C 1
ATOM 832 O O . SER A 1 100 ? 5.777 -13.008 -6.242 1 90 100 SER A O 1
ATOM 834 N N . VAL A 1 101 ? 6.336 -15.078 -6.836 1 88.12 101 VAL A N 1
ATOM 835 C CA . VAL A 1 101 ? 5.684 -15.727 -5.699 1 88.12 101 VAL A CA 1
ATOM 836 C C . VAL A 1 101 ? 6.727 -16.438 -4.848 1 88.12 101 VAL A C 1
ATOM 838 O O . VAL A 1 101 ? 7.758 -16.891 -5.355 1 88.12 101 VAL A O 1
ATOM 841 N N . HIS A 1 102 ? 6.469 -16.406 -3.617 1 87.81 102 HIS A N 1
ATOM 842 C CA . HIS A 1 102 ? 7.281 -17.266 -2.766 1 87.81 102 HIS A CA 1
ATOM 843 C C . HIS A 1 102 ? 7.172 -18.719 -3.195 1 87.81 102 HIS A C 1
ATOM 845 O O . HIS A 1 102 ? 6.082 -19.188 -3.541 1 87.81 102 HIS A O 1
ATOM 851 N N . TYR A 1 103 ? 8.312 -19.438 -3.213 1 91.38 103 TYR A N 1
ATOM 852 C CA . TYR A 1 103 ? 8.281 -20.812 -3.699 1 91.38 103 TYR A CA 1
ATOM 853 C C . TYR A 1 103 ? 9.328 -21.672 -2.992 1 91.38 103 TYR A C 1
ATOM 855 O O . TYR A 1 103 ? 10.305 -21.141 -2.457 1 91.38 103 TYR A O 1
ATOM 863 N N . ASP A 1 104 ? 9.039 -22.969 -3.014 1 91.69 104 ASP A N 1
ATOM 864 C CA . ASP A 1 104 ? 10 -23.953 -2.537 1 91.69 104 ASP A CA 1
ATOM 865 C C . ASP A 1 104 ? 11.031 -24.281 -3.613 1 91.69 104 ASP A C 1
ATOM 867 O O . ASP A 1 104 ? 10.688 -24.828 -4.668 1 91.69 104 ASP A O 1
ATOM 871 N N . PRO A 1 105 ? 12.258 -23.984 -3.309 1 92.31 105 PRO A N 1
ATOM 872 C CA . PRO A 1 105 ? 13.281 -24.266 -4.324 1 92.31 105 PRO A CA 1
ATOM 873 C C . PRO A 1 105 ? 13.445 -25.766 -4.59 1 92.31 105 PRO A C 1
ATOM 875 O O . PRO A 1 105 ? 14.086 -26.141 -5.574 1 92.31 105 PRO A O 1
ATOM 878 N N . CYS A 1 106 ? 12.953 -26.578 -3.691 1 91.88 106 CYS A N 1
ATOM 879 C CA . CYS A 1 106 ? 13.047 -28.031 -3.846 1 91.88 106 CYS A CA 1
ATOM 880 C C . CYS A 1 106 ? 11.664 -28.672 -3.809 1 91.88 106 CYS A C 1
ATOM 882 O O . CYS A 1 106 ? 11.352 -29.406 -2.881 1 91.88 106 CYS A O 1
ATOM 884 N N . PRO A 1 107 ? 10.945 -28.438 -4.902 1 93.31 107 PRO A N 1
ATOM 885 C CA . PRO A 1 107 ? 9.609 -29.031 -4.965 1 93.31 107 PRO A CA 1
ATOM 886 C C . PRO A 1 107 ? 9.641 -30.531 -5.18 1 93.31 107 PRO A C 1
ATOM 888 O O . PRO A 1 107 ? 10.719 -31.125 -5.336 1 93.31 107 PRO A O 1
ATOM 891 N N . VAL A 1 108 ? 8.445 -31.125 -5.113 1 92.38 108 VAL A N 1
ATOM 892 C CA . VAL A 1 108 ? 8.336 -32.531 -5.469 1 92.38 108 VAL A CA 1
ATOM 893 C C . VAL A 1 108 ? 8.766 -32.719 -6.918 1 92.38 108 VAL A C 1
ATOM 895 O O . VAL A 1 108 ? 8.312 -32.031 -7.812 1 92.38 108 VAL A O 1
ATOM 898 N N . GLN A 1 109 ? 9.727 -33.625 -7.141 1 94.06 109 GLN A N 1
ATOM 899 C CA . GLN A 1 109 ? 10.273 -33.875 -8.469 1 94.06 109 GLN A CA 1
ATOM 900 C C . GLN A 1 109 ? 9.734 -35.188 -9.031 1 94.06 109 GLN A C 1
ATOM 902 O O . GLN A 1 109 ? 9.734 -36.219 -8.336 1 94.06 109 GLN A O 1
ATOM 907 N N . VAL A 1 110 ? 9.141 -35.188 -10.219 1 91.69 110 VAL A N 1
ATOM 908 C CA . VAL A 1 110 ? 8.633 -36.406 -10.836 1 91.69 110 VAL A CA 1
ATOM 909 C C . VAL A 1 110 ? 9.797 -37.281 -11.25 1 91.69 110 VAL A C 1
ATOM 911 O O . VAL A 1 110 ? 9.734 -38.5 -11.109 1 91.69 110 VAL A O 1
ATOM 914 N N . VAL A 1 111 ? 10.781 -36.719 -11.953 1 93 111 VAL A N 1
ATOM 915 C CA . VAL A 1 111 ? 12.094 -37.312 -12.219 1 93 111 VAL A CA 1
ATOM 916 C C . VAL A 1 111 ? 13.18 -36.469 -11.539 1 93 111 VAL A C 1
ATOM 918 O O . VAL A 1 111 ? 13.047 -35.25 -11.438 1 93 111 VAL A O 1
ATOM 921 N N . PRO A 1 112 ? 14.109 -37.188 -10.953 1 94.5 112 PRO A N 1
ATOM 922 C CA . PRO A 1 112 ? 15.148 -36.375 -10.289 1 94.5 112 PRO A CA 1
ATOM 923 C C . PRO A 1 112 ? 15.617 -35.188 -11.125 1 94.5 112 PRO A C 1
ATOM 925 O O . PRO A 1 112 ? 16.031 -35.375 -12.273 1 94.5 112 PRO A O 1
ATOM 928 N N . GLY A 1 113 ? 15.43 -34 -10.562 1 95.19 113 GLY A N 1
ATOM 929 C CA . GLY A 1 113 ? 15.898 -32.781 -11.211 1 95.19 113 GLY A CA 1
ATOM 930 C C . GLY A 1 113 ? 14.852 -32.156 -12.117 1 95.19 113 GLY A C 1
ATOM 931 O O . GLY A 1 113 ? 15.102 -31.125 -12.727 1 95.19 113 GLY A O 1
ATOM 932 N N . TYR A 1 114 ? 13.695 -32.844 -12.219 1 95.31 114 TYR A N 1
ATOM 933 C CA . TYR A 1 114 ? 12.711 -32.375 -13.18 1 95.31 114 TYR A CA 1
ATOM 934 C C . TYR A 1 114 ? 11.336 -32.25 -12.539 1 95.31 114 TYR A C 1
ATOM 936 O O . TYR A 1 114 ? 10.984 -33.062 -11.664 1 95.31 114 TYR A O 1
ATOM 944 N N . ILE A 1 115 ? 10.617 -31.234 -13.023 1 95.69 115 ILE A N 1
ATOM 945 C CA . ILE A 1 115 ? 9.273 -30.953 -12.531 1 95.69 115 ILE A CA 1
ATOM 946 C C . ILE A 1 115 ? 8.281 -31 -13.688 1 95.69 115 ILE A C 1
ATOM 948 O O . ILE A 1 115 ? 8.562 -30.5 -14.773 1 95.69 115 ILE A O 1
ATOM 952 N N . ASP A 1 116 ? 7.141 -31.609 -13.438 1 95.5 116 ASP A N 1
ATOM 953 C CA . ASP A 1 116 ? 6.145 -31.625 -14.508 1 95.5 116 ASP A CA 1
ATOM 954 C C . ASP A 1 116 ? 5.18 -30.453 -14.383 1 95.5 116 ASP A C 1
ATOM 956 O O . ASP A 1 116 ? 5.234 -29.703 -13.406 1 95.5 116 ASP A O 1
ATOM 960 N N . ARG A 1 117 ? 4.355 -30.328 -15.352 1 96.06 11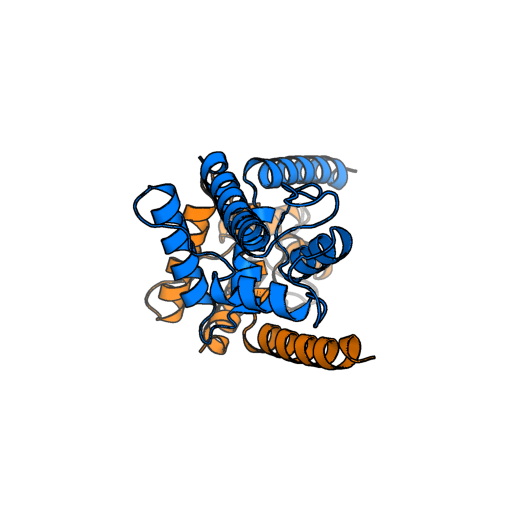7 ARG A N 1
ATOM 961 C CA . ARG A 1 117 ? 3.428 -29.219 -15.477 1 96.06 117 ARG A CA 1
ATOM 962 C C . ARG A 1 117 ? 2.461 -29.172 -14.297 1 96.06 117 ARG A C 1
ATOM 964 O O . ARG A 1 117 ? 2.252 -28.109 -13.695 1 96.06 117 ARG A O 1
ATOM 971 N N . GLN A 1 118 ? 1.891 -30.266 -13.961 1 95.31 118 GLN A N 1
ATOM 972 C CA . GLN A 1 118 ? 0.906 -30.328 -12.891 1 95.31 118 GLN A CA 1
ATOM 973 C C . GLN A 1 118 ? 1.512 -29.891 -11.555 1 95.31 118 GLN A C 1
ATOM 975 O O . GLN A 1 118 ? 0.907 -29.125 -10.812 1 95.31 118 GLN A O 1
ATOM 980 N N . THR A 1 119 ? 2.689 -30.422 -11.25 1 95.5 119 THR A N 1
ATOM 981 C CA . THR A 1 119 ? 3.377 -30.078 -10.008 1 95.5 119 THR A CA 1
ATOM 982 C C . THR A 1 119 ? 3.699 -28.594 -9.977 1 95.5 119 THR A C 1
ATOM 984 O O . THR A 1 119 ? 3.5 -27.922 -8.953 1 95.5 119 THR A O 1
ATOM 987 N N . PHE A 1 120 ? 4.238 -28.125 -11.07 1 97 120 PHE A N 1
ATOM 988 C CA . PHE A 1 120 ? 4.57 -26.719 -11.164 1 97 120 PHE A CA 1
ATOM 989 C C . PHE A 1 120 ? 3.35 -25.859 -10.852 1 97 120 PHE A C 1
ATOM 991 O O . PHE A 1 120 ? 3.408 -24.969 -9.992 1 97 120 PHE A O 1
ATOM 998 N N . CYS A 1 121 ? 2.242 -26.125 -11.484 1 96.31 121 CYS A N 1
ATOM 999 C CA . CYS A 1 121 ? 1.03 -25.328 -11.328 1 96.31 121 CYS A CA 1
ATOM 1000 C C . CYS A 1 121 ? 0.491 -25.438 -9.906 1 96.31 121 CYS A C 1
ATOM 1002 O O . CYS A 1 121 ? 0.115 -24.422 -9.305 1 96.31 121 CYS A O 1
ATOM 1004 N N . THR A 1 122 ? 0.505 -26.578 -9.398 1 95.12 122 THR A N 1
ATOM 1005 C CA . THR A 1 122 ? 0.023 -26.812 -8.039 1 95.12 122 THR A CA 1
ATOM 1006 C C . THR A 1 122 ? 0.873 -26.031 -7.031 1 95.12 122 THR A C 1
ATOM 1008 O O . THR A 1 122 ? 0.339 -25.375 -6.133 1 95.12 122 THR A O 1
ATOM 1011 N N . GLU A 1 123 ? 2.195 -26.125 -7.207 1 95.25 123 GLU A N 1
ATOM 1012 C CA . GLU A 1 123 ? 3.1 -25.406 -6.301 1 95.25 123 GLU A CA 1
ATOM 1013 C C . GLU A 1 123 ? 2.887 -23.906 -6.375 1 95.25 123 GLU A C 1
ATOM 1015 O O . GLU A 1 123 ? 2.826 -23.234 -5.344 1 95.25 123 GLU A O 1
ATOM 1020 N N . ALA A 1 124 ? 2.795 -23.375 -7.562 1 96.25 124 ALA A N 1
ATOM 1021 C CA . ALA A 1 124 ? 2.619 -21.938 -7.738 1 96.25 124 ALA A CA 1
ATOM 1022 C C . ALA A 1 124 ? 1.332 -21.469 -7.074 1 96.25 124 ALA A C 1
ATOM 1024 O O . ALA A 1 124 ? 1.347 -20.5 -6.305 1 96.25 124 ALA A O 1
ATOM 1025 N N . LEU A 1 125 ? 0.216 -22.125 -7.328 1 95.69 125 LEU A N 1
ATOM 1026 C CA . LEU A 1 125 ? -1.085 -21.734 -6.801 1 95.69 125 LEU A CA 1
ATOM 1027 C C . LEU A 1 125 ? -1.13 -21.891 -5.285 1 95.69 125 LEU A C 1
ATOM 1029 O O . LEU A 1 125 ? -1.641 -21.031 -4.574 1 95.69 125 LEU A O 1
ATOM 1033 N N . ASN A 1 126 ? -0.556 -22.953 -4.785 1 94.12 126 ASN A N 1
ATOM 1034 C CA . ASN A 1 126 ? -0.544 -23.203 -3.35 1 94.12 126 ASN A CA 1
ATOM 1035 C C . ASN A 1 126 ? 0.292 -22.172 -2.602 1 94.12 126 ASN A C 1
ATOM 1037 O O . ASN A 1 126 ? -0.066 -21.75 -1.498 1 94.12 126 ASN A O 1
ATOM 1041 N N . ASN A 1 127 ? 1.386 -21.828 -3.201 1 93.94 127 ASN A N 1
ATOM 1042 C CA . ASN A 1 127 ? 2.248 -20.844 -2.539 1 93.94 127 ASN A CA 1
ATOM 1043 C C . ASN A 1 127 ? 1.591 -19.469 -2.471 1 93.94 127 ASN A C 1
ATOM 1045 O O . ASN A 1 127 ? 1.748 -18.75 -1.482 1 93.94 127 ASN A O 1
ATOM 1049 N N . MET A 1 128 ? 0.853 -19.094 -3.492 1 93.62 128 MET A N 1
ATOM 1050 C CA . MET A 1 128 ? 0.091 -17.844 -3.451 1 93.62 128 MET A CA 1
ATOM 1051 C C . MET A 1 128 ? -0.961 -17.891 -2.348 1 93.62 128 MET A C 1
ATOM 1053 O O . MET A 1 128 ? -1.114 -16.922 -1.593 1 93.62 128 MET A O 1
ATOM 1057 N N . LYS A 1 129 ? -1.589 -19.016 -2.258 1 93.19 129 LYS A N 1
ATOM 1058 C CA . LYS A 1 129 ? -2.619 -19.172 -1.238 1 93.19 129 LYS A CA 1
ATOM 1059 C C . LYS A 1 129 ? -2.018 -19.141 0.163 1 93.19 129 LYS A C 1
ATOM 1061 O O . LYS A 1 129 ? -2.578 -18.531 1.07 1 93.19 129 LYS A O 1
ATOM 1066 N N . LYS A 1 130 ? -0.897 -19.812 0.327 1 90.56 130 LYS A N 1
ATOM 1067 C CA . LYS A 1 130 ? -0.213 -19.844 1.617 1 90.56 130 LYS A CA 1
ATOM 1068 C C . LYS A 1 130 ? 0.179 -18.453 2.07 1 90.56 130 LYS A C 1
ATOM 1070 O O . LYS A 1 130 ? 0.086 -18.125 3.258 1 90.56 130 LYS A O 1
ATOM 1075 N N . GLU A 1 131 ? 0.697 -17.688 1.156 1 89.31 131 GLU A N 1
ATOM 1076 C CA . GLU A 1 131 ? 1.047 -16.312 1.476 1 89.31 131 GLU A CA 1
ATOM 1077 C C . GLU A 1 131 ? -0.156 -15.547 2.025 1 89.31 131 GLU A C 1
ATOM 1079 O O . GLU A 1 131 ? -0.04 -14.82 3.016 1 89.31 131 GLU A O 1
ATOM 1084 N N . LEU A 1 132 ? -1.353 -15.711 1.429 1 92.56 132 LEU A N 1
ATOM 1085 C CA . LEU A 1 132 ? -2.568 -15.031 1.867 1 92.56 132 LEU A CA 1
ATOM 1086 C C . LEU A 1 132 ? -3.029 -15.562 3.219 1 92.56 132 LEU A C 1
ATOM 1088 O O . LEU A 1 132 ? -3.516 -14.805 4.059 1 92.56 132 LEU A O 1
ATOM 1092 N N . MET A 1 133 ? -2.795 -16.844 3.404 1 90.75 133 MET A N 1
ATOM 1093 C CA . MET A 1 133 ? -3.146 -17.438 4.688 1 90.75 133 MET A CA 1
ATOM 1094 C C . MET A 1 133 ? -2.277 -16.875 5.809 1 90.75 133 MET A C 1
ATOM 1096 O O . MET A 1 133 ? -2.76 -16.641 6.918 1 90.75 133 MET A O 1
ATOM 1100 N N . ARG A 1 134 ? -0.994 -16.672 5.488 1 88.06 134 ARG A N 1
ATOM 1101 C CA . ARG A 1 134 ? -0.09 -16.094 6.473 1 88.06 134 ARG A CA 1
ATOM 1102 C C . ARG A 1 134 ? -0.548 -14.688 6.863 1 88.06 134 ARG A C 1
ATOM 1104 O O . ARG A 1 134 ? -0.55 -14.336 8.047 1 88.06 134 ARG A O 1
ATOM 1111 N N . ILE A 1 135 ? -0.925 -13.93 5.891 1 89.06 135 ILE A N 1
ATOM 1112 C CA . ILE A 1 135 ? -1.413 -12.578 6.133 1 89.06 135 ILE A CA 1
ATOM 1113 C C . ILE A 1 135 ? -2.689 -12.625 6.969 1 89.06 135 ILE A C 1
ATOM 1115 O O . ILE A 1 135 ? -2.861 -11.836 7.902 1 89.06 135 ILE A O 1
ATOM 1119 N N . ALA A 1 136 ? -3.535 -13.523 6.691 1 88 136 ALA A N 1
ATOM 1120 C CA . ALA A 1 136 ? -4.852 -13.633 7.316 1 88 136 ALA A CA 1
ATOM 1121 C C . ALA A 1 136 ? -4.738 -14.125 8.758 1 88 136 ALA A C 1
ATOM 1123 O O . ALA A 1 136 ? -5.5 -13.695 9.625 1 88 136 ALA A O 1
ATOM 1124 N N . ASN A 1 137 ? -3.934 -14.984 9.086 1 81.19 137 ASN A N 1
ATOM 1125 C CA . ASN A 1 137 ? -3.811 -15.617 10.398 1 81.19 137 ASN A CA 1
ATOM 1126 C C . ASN A 1 137 ? -3.094 -14.703 11.391 1 81.19 137 ASN A C 1
ATOM 1128 O O . ASN A 1 137 ? -3.322 -14.789 12.594 1 81.19 137 ASN A O 1
ATOM 1132 N N . GLU A 1 138 ? -2.201 -13.93 10.984 1 67.62 138 GLU A N 1
ATOM 1133 C CA . GLU A 1 138 ? -1.381 -13.133 11.891 1 67.62 138 GLU A CA 1
ATOM 1134 C C . GLU A 1 138 ? -2.021 -11.773 12.164 1 67.62 138 GLU A C 1
ATOM 1136 O O . GLU A 1 138 ? -1.591 -11.047 13.062 1 67.62 138 GLU A O 1
ATOM 1141 N N . THR A 1 139 ? -2.963 -11.359 11.328 1 59.91 139 THR A N 1
ATOM 1142 C CA . THR A 1 139 ? -3.586 -10.047 11.508 1 59.91 139 THR A CA 1
ATOM 1143 C C . THR A 1 139 ? -4.688 -10.117 12.562 1 59.91 139 THR A C 1
ATOM 1145 O O . THR A 1 139 ? -5.324 -9.102 12.859 1 59.91 139 THR A O 1
ATOM 1148 N N . ILE A 1 140 ? -4.891 -11.289 13.227 1 54.47 140 ILE A N 1
ATOM 1149 C CA . ILE A 1 140 ? -5.809 -11.312 14.359 1 54.47 140 ILE A CA 1
ATOM 1150 C C . ILE A 1 140 ? -5.043 -11.031 15.648 1 54.47 140 ILE A C 1
ATOM 1152 O O . ILE A 1 140 ? -3.918 -11.5 15.828 1 54.47 140 ILE A O 1
ATOM 1156 N N . MET B 1 1 ? 18.938 -11.289 -25.812 1 29.48 1 MET B N 1
ATOM 1157 C CA . MET B 1 1 ? 18.578 -9.953 -26.297 1 29.48 1 MET B CA 1
ATOM 1158 C C . MET B 1 1 ? 17.062 -9.742 -26.219 1 29.48 1 MET B C 1
ATOM 1160 O O . MET B 1 1 ? 16.578 -8.648 -26.5 1 29.48 1 MET B O 1
ATOM 1164 N N . ILE B 1 2 ? 16.312 -10.891 -26.359 1 39.66 2 ILE B N 1
ATOM 1165 C CA . ILE B 1 2 ? 14.859 -10.859 -26.453 1 39.66 2 ILE B CA 1
ATOM 1166 C C . ILE B 1 2 ? 14.266 -10.414 -25.109 1 39.66 2 ILE B C 1
ATOM 1168 O O . ILE B 1 2 ? 13.164 -9.859 -25.062 1 39.66 2 ILE B O 1
ATOM 1172 N N . TYR B 1 3 ? 15 -10.805 -24.078 1 45.09 3 TYR B N 1
ATOM 1173 C CA . TYR B 1 3 ? 14.484 -10.508 -22.75 1 45.09 3 TYR B CA 1
ATOM 1174 C C . TYR B 1 3 ? 14.398 -9 -22.516 1 45.09 3 TYR B C 1
ATOM 1176 O O . TYR B 1 3 ? 13.797 -8.547 -21.547 1 45.09 3 TYR B O 1
ATOM 1184 N N . ASP B 1 4 ? 15.258 -8.375 -23.266 1 47.41 4 ASP B N 1
ATOM 1185 C CA . ASP B 1 4 ? 15.602 -7.008 -22.859 1 47.41 4 ASP B CA 1
ATOM 1186 C C . ASP B 1 4 ? 14.484 -6.035 -23.25 1 47.41 4 ASP B C 1
ATOM 1188 O O . ASP B 1 4 ? 14.102 -5.176 -22.453 1 47.41 4 ASP B O 1
ATOM 1192 N N . ASN B 1 5 ? 14.172 -6.191 -24.594 1 48 5 ASN B N 1
ATOM 1193 C CA . ASN B 1 5 ? 13.312 -5.121 -25.094 1 48 5 ASN B CA 1
ATOM 1194 C C . ASN B 1 5 ? 11.906 -5.211 -24.5 1 48 5 ASN B C 1
ATOM 1196 O O . ASN B 1 5 ? 11.281 -4.191 -24.219 1 48 5 ASN B O 1
ATOM 1200 N N . ASN B 1 6 ? 11.367 -6.453 -24.438 1 50.44 6 ASN B N 1
ATOM 1201 C CA . ASN B 1 6 ? 10.016 -6.641 -23.922 1 50.44 6 ASN B CA 1
ATOM 1202 C C . ASN B 1 6 ? 9.922 -6.258 -22.453 1 50.44 6 ASN B C 1
ATOM 1204 O O . ASN B 1 6 ? 8.906 -5.711 -22.016 1 50.44 6 ASN B O 1
ATOM 1208 N N . VAL B 1 7 ? 11.07 -6.516 -21.859 1 55.12 7 VAL B N 1
ATOM 1209 C CA . VAL B 1 7 ? 11.117 -6.152 -20.438 1 55.12 7 VAL B CA 1
ATOM 1210 C C . VAL B 1 7 ? 11.133 -4.633 -20.297 1 55.12 7 VAL B C 1
ATOM 1212 O O . VAL B 1 7 ? 10.43 -4.078 -19.453 1 55.12 7 VAL B O 1
ATOM 1215 N N . ALA B 1 8 ? 11.961 -3.865 -21.156 1 55.94 8 ALA B N 1
ATOM 1216 C CA . ALA B 1 8 ? 12.031 -2.408 -21.078 1 55.94 8 ALA B CA 1
ATOM 1217 C C . ALA B 1 8 ? 10.68 -1.779 -21.391 1 55.94 8 ALA B C 1
ATOM 1219 O O . ALA B 1 8 ? 10.273 -0.811 -20.75 1 55.94 8 ALA B O 1
ATOM 1220 N N . CYS B 1 9 ? 10.102 -2.387 -22.422 1 60.59 9 CYS B N 1
ATOM 1221 C CA . CYS B 1 9 ? 8.805 -1.864 -22.844 1 60.59 9 CYS B CA 1
ATOM 1222 C C . CYS B 1 9 ? 7.762 -2.066 -21.75 1 60.59 9 CYS B C 1
ATOM 1224 O O . CYS B 1 9 ? 6.961 -1.171 -21.469 1 60.59 9 CYS B O 1
ATOM 1226 N N . ASN B 1 10 ? 7.785 -3.211 -21.078 1 68.62 10 ASN B N 1
ATOM 1227 C CA . ASN B 1 10 ? 6.848 -3.494 -20 1 68.62 10 ASN B CA 1
ATOM 1228 C C . ASN B 1 10 ? 7.094 -2.592 -18.781 1 68.62 10 ASN B C 1
ATOM 1230 O O . ASN B 1 10 ? 6.148 -2.092 -18.172 1 68.62 10 ASN B O 1
ATOM 1234 N N . ILE B 1 11 ? 8.305 -2.176 -18.578 1 68.69 11 ILE B N 1
ATOM 1235 C CA . ILE B 1 11 ? 8.664 -1.305 -17.469 1 68.69 11 ILE B CA 1
ATOM 1236 C C . ILE B 1 11 ? 8.164 0.112 -17.734 1 68.69 11 ILE B C 1
ATOM 1238 O O . ILE B 1 11 ? 7.594 0.757 -16.844 1 68.69 11 ILE B O 1
ATOM 1242 N N . SER B 1 12 ? 8.289 0.48 -19 1 76.75 12 SER B N 1
ATOM 1243 C CA . SER B 1 12 ? 7.828 1.816 -19.359 1 76.75 12 SER B CA 1
ATOM 1244 C C . SER B 1 12 ? 6.312 1.933 -19.219 1 76.75 12 SER B C 1
ATOM 1246 O O . SER B 1 12 ? 5.809 2.92 -18.688 1 76.75 12 SER B O 1
ATOM 1248 N N . LYS B 1 13 ? 5.656 0.917 -19.656 1 82.38 13 LYS B N 1
ATOM 1249 C CA . LYS B 1 13 ? 4.199 0.93 -19.562 1 82.38 13 LYS B CA 1
ATOM 1250 C C . LYS B 1 13 ? 3.74 0.923 -18.109 1 82.38 13 LYS B C 1
ATOM 1252 O O . LYS B 1 13 ? 2.824 1.658 -17.734 1 82.38 13 LYS B O 1
ATOM 1257 N N . GLU B 1 14 ? 4.43 0.061 -17.328 1 84.56 14 GLU B N 1
ATOM 1258 C CA . GLU B 1 14 ? 4.113 0.004 -15.898 1 84.56 14 GLU B CA 1
ATOM 1259 C C . GLU B 1 14 ? 4.379 1.346 -15.227 1 84.56 14 GLU B C 1
ATOM 1261 O O . GLU B 1 14 ? 3.547 1.831 -14.453 1 84.56 14 GLU B O 1
ATOM 1266 N N . GLN B 1 15 ? 5.488 1.945 -15.57 1 85.94 15 GLN B N 1
ATOM 1267 C CA . GLN B 1 15 ? 5.816 3.238 -14.977 1 85.94 15 GLN B CA 1
ATOM 1268 C C . GLN B 1 15 ? 4.816 4.309 -15.406 1 85.94 15 GLN B C 1
ATOM 1270 O O . GLN B 1 15 ? 4.438 5.168 -14.602 1 85.94 15 GLN B O 1
ATOM 1275 N N . ASP B 1 16 ? 4.414 4.281 -16.609 1 89.38 16 ASP B N 1
ATOM 1276 C CA . ASP B 1 16 ? 3.406 5.219 -17.094 1 89.38 16 ASP B CA 1
ATOM 1277 C C . ASP B 1 16 ? 2.096 5.059 -16.328 1 89.38 16 ASP B C 1
ATOM 1279 O O . ASP B 1 16 ? 1.473 6.051 -15.945 1 89.38 16 ASP B O 1
ATOM 1283 N N . TYR B 1 17 ? 1.753 3.871 -16.156 1 92.69 17 TYR B N 1
ATOM 1284 C CA . TYR B 1 17 ? 0.536 3.602 -15.406 1 92.69 17 TYR B CA 1
ATOM 1285 C C . TYR B 1 17 ? 0.669 4.094 -13.969 1 92.69 17 TYR B C 1
ATOM 1287 O O . TYR B 1 17 ? -0.233 4.754 -13.445 1 92.69 17 TYR B O 1
ATOM 1295 N N . LEU B 1 18 ? 1.764 3.77 -13.383 1 91.44 18 LEU B N 1
ATOM 1296 C CA . LEU B 1 18 ? 1.998 4.145 -11.992 1 91.44 18 LEU B CA 1
ATOM 1297 C C . LEU B 1 18 ? 1.916 5.656 -11.82 1 91.44 18 LEU B C 1
ATOM 1299 O O . LEU B 1 18 ? 1.32 6.145 -10.852 1 91.44 18 LEU B O 1
ATOM 1303 N N . ASN B 1 19 ? 2.459 6.34 -12.758 1 90.06 19 ASN B N 1
ATOM 1304 C CA . ASN B 1 19 ? 2.438 7.797 -12.711 1 90.06 19 ASN B CA 1
ATOM 1305 C C . ASN B 1 19 ? 1.055 8.344 -13.047 1 90.06 19 ASN B C 1
ATOM 1307 O O . ASN B 1 19 ? 0.538 9.211 -12.344 1 90.06 19 ASN B O 1
ATOM 1311 N N . LYS B 1 20 ? 0.5 7.801 -14.062 1 89.88 20 LYS B N 1
ATOM 1312 C CA . LYS B 1 20 ? -0.791 8.281 -14.547 1 89.88 20 LYS B CA 1
ATOM 1313 C C . LYS B 1 20 ? -1.88 8.078 -13.492 1 89.88 20 LYS B C 1
ATOM 1315 O O . LYS B 1 20 ? -2.781 8.914 -13.359 1 89.88 20 LYS B O 1
ATOM 1320 N N . LYS B 1 21 ? -1.788 7.047 -12.703 1 92.56 21 LYS B N 1
ATOM 1321 C CA . LYS B 1 21 ? -2.848 6.719 -11.758 1 92.56 21 LYS B CA 1
ATOM 1322 C C . LYS B 1 21 ? -2.436 7.074 -10.328 1 92.56 21 LYS B C 1
ATOM 1324 O O . LYS B 1 21 ? -3.135 6.73 -9.375 1 92.56 21 LYS B O 1
ATOM 1329 N N . ASN B 1 22 ? -1.35 7.719 -10.125 1 92.19 22 ASN B N 1
ATOM 1330 C CA . ASN B 1 22 ? -0.866 8.18 -8.828 1 92.19 22 ASN B CA 1
ATOM 1331 C C . ASN B 1 22 ? -0.765 7.035 -7.828 1 92.19 22 ASN B C 1
ATOM 1333 O O . ASN B 1 22 ? -1.146 7.188 -6.668 1 92.19 22 ASN B O 1
ATOM 1337 N N . ILE B 1 23 ? -0.295 5.934 -8.289 1 95.38 23 ILE B N 1
ATOM 1338 C CA . ILE B 1 23 ? -0.231 4.746 -7.445 1 95.38 23 ILE B CA 1
ATOM 1339 C C . ILE B 1 23 ? 0.697 5 -6.258 1 95.38 23 ILE B C 1
ATOM 1341 O O . ILE B 1 23 ? 0.386 4.625 -5.125 1 95.38 23 ILE B O 1
ATOM 1345 N N . PHE B 1 24 ? 1.783 5.633 -6.516 1 93 24 PHE B N 1
ATOM 1346 C CA . PHE B 1 24 ? 2.723 5.91 -5.434 1 93 24 PHE B CA 1
ATOM 1347 C C . PHE B 1 24 ? 2.061 6.746 -4.344 1 93 24 PHE B C 1
ATOM 1349 O O . PHE B 1 24 ? 2.229 6.473 -3.156 1 93 24 PHE B O 1
ATOM 1356 N N . ASP B 1 25 ? 1.306 7.766 -4.727 1 92.38 25 ASP B N 1
ATOM 1357 C CA . ASP B 1 25 ? 0.621 8.625 -3.766 1 92.38 25 ASP B CA 1
ATOM 1358 C C . ASP B 1 25 ? -0.445 7.848 -2.998 1 92.38 25 ASP B C 1
ATOM 1360 O O . ASP B 1 25 ? -0.63 8.055 -1.797 1 92.38 25 ASP B O 1
ATOM 1364 N N . ILE B 1 26 ? -1.114 6.988 -3.686 1 95.44 26 ILE B N 1
ATOM 1365 C CA . ILE B 1 26 ? -2.145 6.172 -3.055 1 95.44 26 ILE B CA 1
ATOM 1366 C C . ILE B 1 26 ? -1.512 5.277 -1.989 1 95.44 26 ILE B C 1
ATOM 1368 O O . ILE B 1 26 ? -1.972 5.246 -0.845 1 95.44 26 ILE B O 1
ATOM 1372 N N . PHE B 1 27 ? -0.423 4.613 -2.289 1 96.38 27 PHE B N 1
ATOM 1373 C CA . PHE B 1 27 ? 0.211 3.688 -1.359 1 96.38 27 PHE B CA 1
ATOM 1374 C C . PHE B 1 27 ? 0.896 4.441 -0.226 1 96.38 27 PHE B C 1
ATOM 1376 O O . PHE B 1 27 ? 0.935 3.965 0.91 1 96.38 27 PHE B O 1
ATOM 1383 N N . HIS B 1 28 ? 1.449 5.59 -0.584 1 93.06 28 HIS B N 1
ATOM 1384 C CA . HIS B 1 28 ? 1.988 6.441 0.469 1 93.06 28 HIS B CA 1
ATOM 1385 C C . HIS B 1 28 ? 0.91 6.816 1.481 1 93.06 28 HIS B C 1
ATOM 1387 O O . HIS B 1 28 ? 1.13 6.727 2.691 1 93.06 28 HIS B O 1
ATOM 1393 N N . PHE B 1 29 ? -0.188 7.266 0.943 1 94.06 29 PHE B N 1
ATOM 1394 C CA . PHE B 1 29 ? -1.32 7.629 1.787 1 94.06 29 PHE B CA 1
ATOM 1395 C C . PHE B 1 29 ? -1.728 6.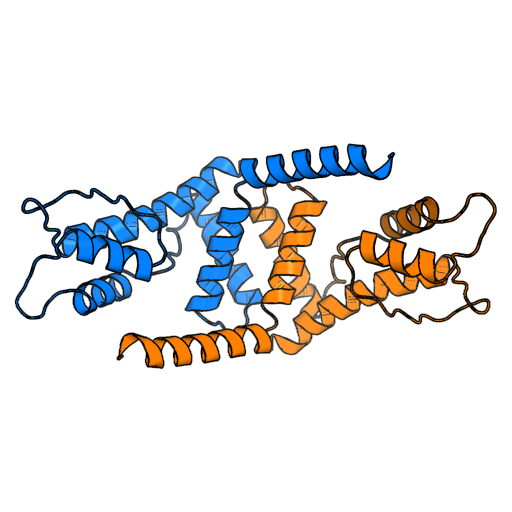465 2.68 1 94.06 29 PHE B C 1
ATOM 1397 O O . PHE B 1 29 ? -1.831 6.613 3.898 1 94.06 29 PHE B O 1
ATOM 1404 N N . LEU B 1 30 ? -1.908 5.273 2.137 1 97.12 30 LEU B N 1
ATOM 1405 C CA . LEU B 1 30 ? -2.35 4.094 2.873 1 97.12 30 LEU B CA 1
ATOM 1406 C C . LEU B 1 30 ? -1.309 3.676 3.904 1 97.12 30 LEU B C 1
ATOM 1408 O O . LEU B 1 30 ? -1.643 3.434 5.066 1 97.12 30 LEU B O 1
ATOM 1412 N N . LEU B 1 31 ? -0.06 3.633 3.523 1 96.56 31 LEU B N 1
ATOM 1413 C CA . LEU B 1 31 ? 1.009 3.166 4.398 1 96.56 31 LEU B CA 1
ATOM 1414 C C . LEU B 1 31 ? 1.22 4.129 5.562 1 96.56 31 LEU B C 1
ATOM 1416 O O . LEU B 1 31 ? 1.401 3.703 6.703 1 96.56 31 LEU B O 1
ATOM 1420 N N . SER B 1 32 ? 1.177 5.426 5.293 1 94.56 32 SER B N 1
ATOM 1421 C CA . SER B 1 32 ? 1.367 6.414 6.348 1 94.56 32 SER B CA 1
ATOM 1422 C C . SER B 1 32 ? 0.29 6.293 7.422 1 94.56 32 SER B C 1
ATOM 1424 O O . SER B 1 32 ? 0.584 6.375 8.617 1 94.56 32 SER B O 1
ATOM 1426 N N . HIS B 1 33 ? -0.933 6.074 7.008 1 96.38 33 HIS B N 1
ATOM 1427 C CA . HIS B 1 33 ? -2.021 5.918 7.965 1 96.38 33 HIS B CA 1
ATOM 1428 C C . HIS B 1 33 ? -1.835 4.668 8.812 1 96.38 33 HIS B C 1
ATOM 1430 O O . HIS B 1 33 ? -2.066 4.691 10.023 1 96.38 33 HIS B O 1
ATOM 1436 N N . VAL B 1 34 ? -1.368 3.527 8.234 1 96.88 34 VAL B N 1
ATOM 1437 C CA . VAL B 1 34 ? -1.171 2.275 8.961 1 96.88 34 VAL B CA 1
ATOM 1438 C C . VAL B 1 34 ? -0.041 2.438 9.969 1 96.88 34 VAL B C 1
ATOM 1440 O O . VAL B 1 34 ? -0.154 1.987 11.117 1 96.88 34 VAL B O 1
ATOM 1443 N N . ILE B 1 35 ? 1.037 3.08 9.547 1 94.44 35 ILE B N 1
ATOM 1444 C CA . ILE B 1 35 ? 2.221 3.225 10.391 1 94.44 35 ILE B CA 1
ATOM 1445 C C . ILE B 1 35 ? 1.9 4.121 11.578 1 94.44 35 ILE B C 1
ATOM 1447 O O . ILE B 1 35 ? 2.297 3.826 12.711 1 94.44 35 ILE B O 1
ATOM 1451 N N . VAL B 1 36 ? 1.184 5.188 11.305 1 92.94 36 VAL B N 1
ATOM 1452 C CA . VAL B 1 36 ? 0.884 6.164 12.344 1 92.94 36 VAL B CA 1
ATOM 1453 C C . VAL B 1 36 ? -0.169 5.598 13.297 1 92.94 36 VAL B C 1
ATOM 1455 O O . VAL B 1 36 ? -0.022 5.68 14.516 1 92.94 36 VAL B O 1
ATOM 1458 N N . GLN B 1 37 ? -1.226 5.016 12.773 1 94.56 37 GLN B N 1
ATOM 1459 C CA . GLN B 1 37 ? -2.357 4.582 13.586 1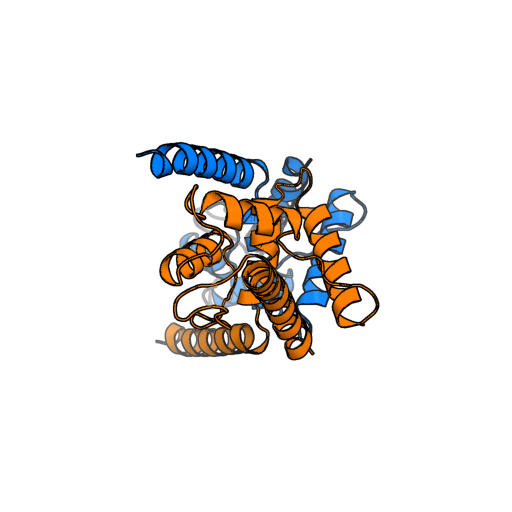 94.56 37 GLN B CA 1
ATOM 1460 C C . GLN B 1 37 ? -2.086 3.225 14.227 1 94.56 37 GLN B C 1
ATOM 1462 O O . GLN B 1 37 ? -2.639 2.908 15.281 1 94.56 37 GLN B O 1
ATOM 1467 N N . GLN B 1 38 ? -1.271 2.389 13.641 1 95.56 38 GLN B N 1
ATOM 1468 C CA . GLN B 1 38 ? -0.926 1.045 14.094 1 95.56 38 GLN B CA 1
ATOM 1469 C C . GLN B 1 38 ? -2.172 0.265 14.5 1 95.56 38 GLN B C 1
ATOM 1471 O O . GLN B 1 38 ? -2.273 -0.203 15.633 1 95.56 38 GLN B O 1
ATOM 1476 N N . PRO B 1 39 ? -3.082 0.112 13.594 1 96.19 39 PRO B N 1
ATOM 1477 C CA . PRO B 1 39 ? -4.309 -0.607 13.945 1 96.19 39 PRO B CA 1
ATOM 1478 C C . PRO B 1 39 ? -4.055 -2.07 14.297 1 96.19 39 PRO B C 1
ATOM 1480 O O . PRO B 1 39 ? -3.141 -2.693 13.75 1 96.19 39 PRO B O 1
ATOM 1483 N N . THR B 1 40 ? -4.895 -2.637 15.172 1 94.56 40 THR B N 1
ATOM 1484 C CA . THR B 1 40 ? -4.824 -4.043 15.555 1 94.56 40 THR B CA 1
ATOM 1485 C C . THR B 1 40 ? -5.176 -4.941 14.367 1 94.56 40 THR B C 1
ATOM 1487 O O . THR B 1 40 ? -4.652 -6.051 14.25 1 94.56 40 THR B O 1
ATOM 1490 N N . ASN B 1 41 ? -6.062 -4.477 13.492 1 94.94 41 ASN B N 1
ATOM 1491 C CA . ASN B 1 41 ? -6.449 -5.156 12.258 1 94.94 41 ASN B CA 1
ATOM 1492 C C . ASN B 1 41 ? -6.195 -4.285 11.039 1 94.94 41 ASN B C 1
ATOM 1494 O O . ASN B 1 41 ? -7.078 -3.553 10.594 1 94.94 41 ASN B O 1
ATOM 1498 N N . PRO B 1 42 ? -4.953 -4.422 10.469 1 96.31 42 PRO B N 1
ATOM 1499 C CA . PRO B 1 42 ? -4.574 -3.521 9.375 1 96.31 42 PRO B CA 1
ATOM 1500 C C . PRO B 1 42 ? -5.438 -3.709 8.133 1 96.31 42 PRO B C 1
ATOM 1502 O O . PRO B 1 42 ? -5.707 -2.742 7.41 1 96.31 42 PRO B O 1
ATOM 1505 N N . ILE B 1 43 ? -5.934 -4.824 7.859 1 96.5 43 ILE B N 1
ATOM 1506 C CA . ILE B 1 43 ? -6.75 -5.09 6.68 1 96.5 43 ILE B CA 1
ATOM 1507 C C . ILE B 1 43 ? -8.086 -4.352 6.797 1 96.5 43 ILE B C 1
ATOM 1509 O O . ILE B 1 43 ? -8.5 -3.656 5.867 1 96.5 43 ILE B O 1
ATOM 1513 N N . GLN B 1 44 ? -8.68 -4.59 7.961 1 96.31 44 GLN B N 1
ATOM 1514 C CA . GLN B 1 44 ? -9.938 -3.896 8.203 1 96.31 44 GLN B CA 1
ATOM 1515 C C . GLN B 1 44 ? -9.75 -2.383 8.18 1 96.31 44 GLN B C 1
ATOM 1517 O O . GLN B 1 44 ? -10.586 -1.655 7.637 1 96.31 44 GLN B O 1
ATOM 1522 N N . TYR B 1 45 ? -8.727 -1.952 8.758 1 97.81 45 TYR B N 1
ATOM 1523 C CA . TYR B 1 45 ? -8.438 -0.524 8.797 1 97.81 45 TYR B CA 1
ATOM 1524 C C . TYR B 1 45 ? -8.258 0.033 7.391 1 97.81 45 TYR B C 1
ATOM 1526 O O . TYR B 1 45 ? -8.797 1.09 7.059 1 97.81 45 TYR B O 1
ATOM 1534 N N . LEU B 1 46 ? -7.516 -0.673 6.52 1 98.19 46 LEU B N 1
ATOM 1535 C CA . LEU B 1 46 ? -7.289 -0.254 5.141 1 98.19 46 LEU B CA 1
ATOM 1536 C C . LEU B 1 46 ? -8.594 -0.231 4.359 1 98.19 46 LEU B C 1
ATOM 1538 O O . LEU B 1 46 ? -8.836 0.686 3.57 1 98.19 46 LEU B O 1
ATOM 1542 N N . TYR B 1 47 ? -9.375 -1.206 4.633 1 98.19 47 TYR B N 1
ATOM 1543 C CA . TYR B 1 47 ? -10.688 -1.266 4.008 1 98.19 47 TYR B CA 1
ATOM 1544 C C . TYR B 1 47 ? -11.516 -0.029 4.352 1 98.19 47 TYR B C 1
ATOM 1546 O O . TYR B 1 47 ? -12.078 0.61 3.463 1 98.19 47 TYR B O 1
ATOM 1554 N N . GLU B 1 48 ? -11.531 0.327 5.574 1 98.06 48 GLU B N 1
ATOM 1555 C CA . GLU B 1 48 ? -12.281 1.493 6.027 1 98.06 48 GLU B CA 1
ATOM 1556 C C . GLU B 1 48 ? -11.68 2.785 5.48 1 98.06 48 GLU B C 1
ATOM 1558 O O . GLU B 1 48 ? -12.414 3.723 5.152 1 98.06 48 GLU B O 1
ATOM 1563 N N . LEU B 1 49 ? -10.391 2.816 5.477 1 97.56 49 LEU B N 1
ATOM 1564 C CA . LEU B 1 49 ? -9.695 3.984 4.953 1 97.56 49 LEU B CA 1
ATOM 1565 C C . LEU B 1 49 ? -10.062 4.223 3.49 1 97.56 49 LEU B C 1
ATOM 1567 O O . LEU B 1 49 ? -10.344 5.355 3.092 1 97.56 49 LEU B O 1
ATOM 1571 N N . LEU B 1 50 ? -10.109 3.191 2.676 1 97.56 50 LEU B N 1
ATOM 1572 C CA . LEU B 1 50 ? -10.484 3.287 1.27 1 97.56 50 LEU B CA 1
ATOM 1573 C C . LEU B 1 50 ? -11.953 3.645 1.121 1 97.56 50 LEU B C 1
ATOM 1575 O O . LEU B 1 50 ? -12.328 4.414 0.231 1 97.56 50 LEU B O 1
ATOM 1579 N N . ASP B 1 51 ? -12.727 3.078 1.985 1 97.5 51 ASP B N 1
ATOM 1580 C CA . ASP B 1 51 ? -14.141 3.441 2 1 97.5 51 ASP B CA 1
ATOM 1581 C C . ASP B 1 51 ? -14.312 4.941 2.227 1 97.5 51 ASP B C 1
ATOM 1583 O O . ASP B 1 51 ? -15.039 5.605 1.483 1 97.5 51 ASP B O 1
ATOM 1587 N N . ASP B 1 52 ? -13.656 5.457 3.256 1 96.81 52 ASP B N 1
ATOM 1588 C CA . ASP B 1 52 ? -13.688 6.891 3.527 1 96.81 52 ASP B CA 1
ATOM 1589 C C . ASP B 1 52 ? -13.227 7.688 2.309 1 96.81 52 ASP B C 1
ATOM 1591 O O . ASP B 1 52 ? -13.805 8.727 1.989 1 96.81 52 ASP B O 1
ATOM 1595 N N . PHE B 1 53 ? -12.227 7.242 1.658 1 96.31 53 PHE B N 1
ATOM 1596 C CA . PHE B 1 53 ? -11.688 7.934 0.495 1 96.31 53 PHE B CA 1
ATOM 1597 C C . PHE B 1 53 ? -12.703 7.965 -0.641 1 96.31 53 PHE B C 1
ATOM 1599 O O . PHE B 1 53 ? -12.859 8.992 -1.308 1 96.31 53 PHE B O 1
ATOM 1606 N N . ILE B 1 54 ? -13.336 6.867 -0.903 1 96 54 ILE B N 1
ATOM 1607 C CA . ILE B 1 54 ? -14.344 6.785 -1.959 1 96 54 ILE B CA 1
ATOM 1608 C C . ILE B 1 54 ? -15.484 7.754 -1.662 1 96 54 ILE B C 1
ATOM 1610 O O . ILE B 1 54 ? -15.961 8.453 -2.559 1 96 54 ILE B O 1
ATOM 1614 N N . LEU B 1 55 ? -15.922 7.77 -0.476 1 96.56 55 LEU B N 1
ATOM 1615 C CA . LEU B 1 55 ? -16.984 8.688 -0.078 1 96.56 55 LEU B CA 1
ATOM 1616 C C . LEU B 1 55 ? -16.531 10.141 -0.231 1 96.56 55 LEU B C 1
ATOM 1618 O O . LEU B 1 55 ? -17.312 10.992 -0.655 1 96.56 55 LEU B O 1
ATOM 1622 N N . PHE B 1 56 ? -15.281 10.406 0.099 1 95.69 56 PHE B N 1
ATOM 1623 C CA . PHE B 1 56 ? -14.727 11.742 -0.088 1 95.69 56 PHE B CA 1
ATOM 1624 C C . PHE B 1 56 ? -14.734 12.133 -1.562 1 95.69 56 PHE B C 1
ATOM 1626 O O . PHE B 1 56 ? -15.18 13.227 -1.918 1 95.69 56 PHE B O 1
ATOM 1633 N N . ARG B 1 57 ? -14.289 11.227 -2.338 1 92.69 57 ARG B N 1
ATOM 1634 C CA . ARG B 1 57 ? -14.242 11.477 -3.775 1 92.69 57 ARG B CA 1
ATOM 1635 C C . ARG B 1 57 ? -15.633 11.75 -4.332 1 92.69 57 ARG B C 1
ATOM 1637 O O . ARG B 1 57 ? -15.797 12.539 -5.266 1 92.69 57 ARG B O 1
ATOM 1644 N N . SER B 1 58 ? -16.656 11.188 -3.758 1 93.94 58 SER B N 1
ATOM 1645 C CA . SER B 1 58 ? -18.031 11.344 -4.219 1 93.94 58 SER B CA 1
ATOM 1646 C C . SER B 1 58 ? -18.688 12.562 -3.586 1 93.94 58 SER B C 1
ATOM 1648 O O . SER B 1 58 ? -19.859 12.844 -3.832 1 93.94 58 SER B O 1
ATOM 1650 N N . GLY B 1 59 ? -17.969 13.25 -2.664 1 93.75 59 GLY B N 1
ATOM 1651 C CA . GLY B 1 59 ? -18.484 14.445 -2.023 1 93.75 59 GLY B CA 1
ATOM 1652 C C . GLY B 1 59 ? -19.422 14.141 -0.865 1 93.75 59 GLY B C 1
ATOM 1653 O O . GLY B 1 59 ? -20.141 15.023 -0.398 1 93.75 59 GLY B O 1
ATOM 1654 N N . LEU B 1 60 ? -19.406 12.977 -0.366 1 95.69 60 LEU B N 1
ATOM 1655 C CA . LEU B 1 60 ? -20.359 12.562 0.652 1 95.69 60 LEU B CA 1
ATOM 1656 C C . LEU B 1 60 ? -19.734 12.633 2.043 1 95.69 60 LEU B C 1
ATOM 1658 O O . LEU B 1 60 ? -20.453 12.586 3.049 1 95.69 60 LEU B O 1
ATOM 1662 N N . LYS B 1 61 ? -18.422 12.758 2.145 1 94.88 61 LYS B N 1
ATOM 1663 C CA . LYS B 1 61 ? -17.703 12.773 3.416 1 94.88 61 LYS B CA 1
ATOM 1664 C C . LYS B 1 61 ? -16.406 13.57 3.305 1 94.88 61 LYS B C 1
ATOM 1666 O O . LYS B 1 61 ? -15.766 13.57 2.252 1 94.88 61 LYS B O 1
ATOM 1671 N N . ASN B 1 62 ? -16.062 14.258 4.348 1 93.44 62 ASN B N 1
ATOM 1672 C CA . ASN B 1 62 ? -14.734 14.844 4.402 1 93.44 62 ASN B CA 1
ATOM 1673 C C . ASN B 1 62 ? -13.648 13.781 4.453 1 93.44 62 ASN B C 1
ATOM 1675 O O . ASN B 1 62 ? -13.891 12.664 4.922 1 93.44 62 ASN B O 1
ATOM 1679 N N . PRO B 1 63 ? -12.492 14.141 3.926 1 90.75 63 PRO B N 1
ATOM 1680 C CA . PRO B 1 63 ? -11.43 13.125 3.924 1 90.75 63 PRO B CA 1
ATOM 1681 C C . PRO B 1 63 ? -10.883 12.844 5.32 1 90.75 63 PRO B C 1
ATOM 1683 O O . PRO B 1 63 ? -10.867 13.742 6.172 1 90.75 63 PRO B O 1
ATOM 1686 N N . ARG B 1 64 ? -10.57 11.633 5.555 1 93.31 64 ARG B N 1
ATOM 1687 C CA . ARG B 1 64 ? -9.781 11.289 6.734 1 93.31 64 ARG B CA 1
ATOM 1688 C C . ARG B 1 64 ? -8.336 11.734 6.57 1 93.31 64 ARG B C 1
ATOM 1690 O O . ARG B 1 64 ? -7.602 11.203 5.734 1 93.31 64 ARG B O 1
ATOM 1697 N N . LEU B 1 65 ? -7.922 12.648 7.297 1 95.5 65 LEU B N 1
ATOM 1698 C CA . LEU B 1 65 ? -6.562 13.172 7.215 1 95.5 65 LEU B CA 1
ATOM 1699 C C . LEU B 1 65 ? -5.629 12.398 8.141 1 95.5 65 LEU B C 1
ATOM 1701 O O . LEU B 1 65 ? -6.078 11.812 9.133 1 95.5 65 LEU B O 1
ATOM 1705 N N . LEU B 1 66 ? -4.367 12.383 7.77 1 95.06 66 LEU B N 1
ATOM 1706 C CA . LEU B 1 66 ? -3.355 11.68 8.555 1 95.06 66 LEU B CA 1
ATOM 1707 C C . LEU B 1 66 ? -3.268 12.258 9.969 1 95.06 66 LEU B C 1
ATOM 1709 O O . LEU B 1 66 ? -3.137 11.516 10.938 1 95.06 66 LEU B O 1
ATOM 1713 N N . TRP B 1 67 ? -3.346 13.617 10.023 1 95.19 67 TRP B N 1
ATOM 1714 C CA . TRP B 1 67 ? -3.217 14.305 11.312 1 95.19 67 TRP B CA 1
ATOM 1715 C C . TRP B 1 67 ? -4.477 15.102 11.633 1 95.19 67 TRP B C 1
ATOM 1717 O O . TRP B 1 67 ? -5.059 15.734 10.742 1 95.19 67 TRP B O 1
ATOM 1727 N N . THR B 1 68 ? -4.852 15.078 12.859 1 94.06 68 THR B N 1
ATOM 1728 C CA . THR B 1 68 ? -5.891 15.984 13.336 1 94.06 68 THR B CA 1
ATOM 1729 C C . THR B 1 68 ? -5.324 17.375 13.578 1 94.06 68 THR B C 1
ATOM 1731 O O . THR B 1 68 ? -4.105 17.562 13.625 1 94.06 68 THR B O 1
ATOM 1734 N N . LYS B 1 69 ? -6.234 18.328 13.734 1 95.38 69 LYS B N 1
ATOM 1735 C CA . LYS B 1 69 ? -5.805 19.688 14.094 1 95.38 69 LYS B CA 1
ATOM 1736 C C . LYS B 1 69 ? -5.023 19.672 15.406 1 95.38 69 LYS B C 1
ATOM 1738 O O . LYS B 1 69 ? -4.027 20.391 15.547 1 95.38 69 LYS B O 1
ATOM 1743 N N . ARG B 1 70 ? -5.477 18.891 16.328 1 96.06 70 ARG B N 1
ATOM 1744 C CA . ARG B 1 70 ? -4.816 18.812 17.625 1 96.06 70 ARG B CA 1
ATOM 1745 C C . ARG B 1 70 ? -3.377 18.328 17.469 1 96.06 70 ARG B C 1
ATOM 1747 O O . ARG B 1 70 ? -2.467 18.875 18.094 1 96.06 70 ARG B O 1
ATOM 1754 N N . HIS B 1 71 ? -3.176 17.25 16.672 1 95.81 71 HIS B N 1
ATOM 1755 C CA . HIS B 1 71 ? -1.835 16.719 16.453 1 95.81 71 HIS B CA 1
ATOM 1756 C C . HIS B 1 71 ? -0.937 17.734 15.766 1 95.81 71 HIS B C 1
ATOM 1758 O O . HIS B 1 71 ? 0.218 17.922 16.156 1 95.81 71 HIS B O 1
ATOM 1764 N N . VAL B 1 72 ? -1.444 18.438 14.805 1 97.06 72 VAL B N 1
ATOM 1765 C CA . VAL B 1 72 ? -0.701 19.469 14.086 1 97.06 72 VAL B CA 1
ATOM 1766 C C . VAL B 1 72 ? -0.296 20.578 15.047 1 97.06 72 VAL B C 1
ATOM 1768 O O . VAL B 1 72 ? 0.852 21.031 15.031 1 97.06 72 VAL B O 1
ATOM 1771 N N . ASP B 1 73 ? -1.212 20.953 15.836 1 95.81 73 ASP B N 1
ATOM 1772 C CA . ASP B 1 73 ? -0.964 21.984 16.844 1 95.81 73 ASP B CA 1
ATOM 1773 C C . ASP B 1 73 ? 0.149 21.562 17.797 1 95.81 73 ASP B C 1
ATOM 1775 O O . ASP B 1 73 ? 0.985 22.375 18.188 1 95.81 73 ASP B O 1
ATOM 1779 N N . ALA B 1 74 ? 0.135 20.375 18.188 1 95.81 74 ALA B N 1
ATOM 1780 C CA . ALA B 1 74 ? 1.15 19.859 19.109 1 95.81 74 ALA B CA 1
ATOM 1781 C C . ALA B 1 74 ? 2.541 19.938 18.484 1 95.81 74 ALA B C 1
ATOM 1783 O O . ALA B 1 74 ? 3.514 20.281 19.156 1 95.81 74 ALA B O 1
ATOM 1784 N N . ILE B 1 75 ? 2.639 19.578 17.188 1 96.62 75 ILE B N 1
ATOM 1785 C CA . ILE B 1 75 ? 3.92 19.641 16.5 1 96.62 75 ILE B CA 1
ATOM 1786 C C . ILE B 1 75 ? 4.414 21.094 16.469 1 96.62 75 ILE B C 1
ATOM 1788 O O . ILE B 1 75 ? 5.59 21.344 16.734 1 96.62 75 ILE B O 1
ATOM 1792 N N . PHE B 1 76 ? 3.512 22.047 16.156 1 96.38 76 PHE B N 1
ATOM 1793 C CA . PHE B 1 76 ? 3.861 23.453 16.203 1 96.38 76 PHE B CA 1
ATOM 1794 C C . PHE B 1 76 ? 4.461 23.828 17.547 1 96.38 76 PHE B C 1
ATOM 179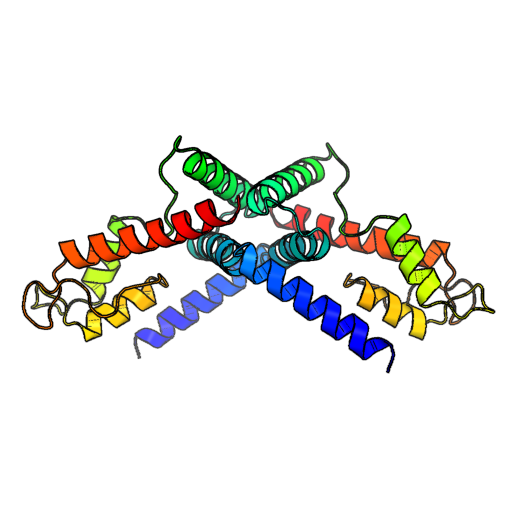6 O O . PHE B 1 76 ? 5.52 24.453 17.609 1 96.38 76 PHE B O 1
ATOM 1803 N N . GLY B 1 77 ? 3.793 23.484 18.594 1 95.5 77 GLY B N 1
ATOM 1804 C CA . GLY B 1 77 ? 4.238 23.797 19.938 1 95.5 77 GLY B CA 1
ATOM 1805 C C . GLY B 1 77 ? 5.586 23.203 20.281 1 95.5 77 GLY B C 1
ATOM 1806 O O . GLY B 1 77 ? 6.371 23.797 21.016 1 95.5 77 GLY B O 1
ATOM 1807 N N . ASN B 1 78 ? 5.844 22.016 19.812 1 95.44 78 ASN B N 1
ATOM 1808 C CA . ASN B 1 78 ? 7.09 21.297 20.094 1 95.44 78 ASN B CA 1
ATOM 1809 C C . ASN B 1 78 ? 8.273 21.953 19.375 1 95.44 78 ASN B C 1
ATOM 1811 O O . ASN B 1 78 ? 9.406 21.875 19.859 1 95.44 78 ASN B O 1
ATOM 1815 N N . VAL B 1 79 ? 7.992 22.484 18.234 1 95.56 79 VAL B N 1
ATOM 1816 C CA . VAL B 1 79 ? 9.062 23.078 17.438 1 95.56 79 VAL B CA 1
ATOM 1817 C C . VAL B 1 79 ? 9.25 24.531 17.844 1 95.56 79 VAL B C 1
ATOM 1819 O O . VAL B 1 79 ? 10.367 25.062 17.766 1 95.56 79 VAL B O 1
ATOM 1822 N N . LEU B 1 80 ? 8.234 25.141 18.312 1 93.44 80 LEU B N 1
ATOM 1823 C CA . LEU B 1 80 ? 8.242 26.562 18.688 1 93.44 80 LEU B CA 1
ATOM 1824 C C . LEU B 1 80 ? 9.156 26.797 19.891 1 93.44 80 LEU B C 1
ATOM 1826 O O . LEU B 1 80 ? 9.148 26.016 20.844 1 93.44 80 LEU B O 1
ATOM 1830 N N . SER B 1 81 ? 9.969 27.812 19.766 1 88.12 81 SER B N 1
ATOM 1831 C CA . SER B 1 81 ? 10.797 28.219 20.906 1 88.12 81 SER B CA 1
ATOM 1832 C C . SER B 1 81 ? 9.938 28.766 22.047 1 88.12 81 SER B C 1
ATOM 1834 O O . SER B 1 81 ? 8.945 29.469 21.812 1 88.12 81 SER B O 1
ATOM 1836 N N . ARG B 1 82 ? 10.281 28.422 23.25 1 83.5 82 ARG B N 1
ATOM 1837 C CA . ARG B 1 82 ? 9.5 28.688 24.453 1 83.5 82 ARG B CA 1
ATOM 1838 C C . ARG B 1 82 ? 9.18 30.172 24.594 1 83.5 82 ARG B C 1
ATOM 1840 O O . ARG B 1 82 ? 8.102 30.531 25.078 1 83.5 82 ARG B O 1
ATOM 1847 N N . ASP B 1 83 ? 9.906 31.031 24.016 1 83.31 83 ASP B N 1
ATOM 1848 C CA . ASP B 1 83 ? 9.672 32.438 24.297 1 83.31 83 ASP B CA 1
ATOM 1849 C C . ASP B 1 83 ? 9.164 33.188 23.047 1 83.31 83 ASP B C 1
ATOM 1851 O O . ASP B 1 83 ? 9.305 34.406 22.938 1 83.31 83 ASP B O 1
ATOM 1855 N N . SER B 1 84 ? 8.562 32.312 22.203 1 88.38 84 SER B N 1
ATOM 1856 C CA . SER B 1 84 ? 8.07 32.938 20.984 1 88.38 84 SER B CA 1
ATOM 1857 C C . SER B 1 84 ? 6.645 32.5 20.672 1 88.38 84 SER B C 1
ATOM 1859 O O . SER B 1 84 ? 6.184 31.469 21.172 1 88.38 84 SER B O 1
ATOM 1861 N N . GLU B 1 85 ? 5.984 33.375 19.938 1 92.44 85 GLU B N 1
ATOM 1862 C CA . GLU B 1 85 ? 4.648 33.031 19.469 1 92.44 85 GLU B CA 1
ATOM 1863 C C . GLU B 1 85 ? 4.66 32.719 17.969 1 92.44 85 GLU B C 1
ATOM 1865 O O . GLU B 1 85 ? 3.691 32.156 17.438 1 92.44 85 GLU B O 1
ATOM 1870 N N . LEU B 1 86 ? 5.746 33.125 17.359 1 95.81 86 LEU B N 1
ATOM 1871 C CA . LEU B 1 86 ? 5.859 32.938 15.906 1 95.81 86 LEU B CA 1
ATOM 1872 C C . LEU B 1 86 ? 6.949 31.938 15.57 1 95.81 86 LEU B C 1
ATOM 1874 O O . LEU B 1 86 ? 7.969 31.859 16.266 1 95.81 86 LEU B O 1
ATOM 1878 N N . LEU B 1 87 ? 6.68 31.203 14.57 1 95.75 87 LEU B N 1
ATOM 1879 C CA . LEU B 1 87 ? 7.602 30.172 14.109 1 95.75 87 LEU B CA 1
ATOM 1880 C C . LEU B 1 87 ? 8.477 30.688 12.969 1 95.75 87 LEU B C 1
ATOM 1882 O O . LEU B 1 87 ? 7.965 31.094 11.922 1 95.75 87 LEU B O 1
ATOM 1886 N N . PRO B 1 88 ? 9.805 30.781 13.164 1 95.88 88 PRO B N 1
ATOM 1887 C CA . PRO B 1 88 ? 10.656 31.125 12.023 1 95.88 88 PRO B CA 1
ATOM 1888 C C . PRO B 1 88 ? 10.469 30.172 10.844 1 95.88 88 PRO B C 1
ATOM 1890 O O . PRO B 1 88 ? 10.133 29 11.031 1 95.88 88 PRO B O 1
ATOM 1893 N N . LEU B 1 89 ? 10.789 30.641 9.648 1 95.75 89 LEU B N 1
ATOM 1894 C CA . LEU B 1 89 ? 10.562 29.875 8.422 1 95.75 89 LEU B CA 1
ATOM 1895 C C . LEU B 1 89 ? 11.352 28.562 8.445 1 95.75 89 LEU B C 1
ATOM 1897 O O . LEU B 1 89 ? 10.859 27.531 7.984 1 95.75 89 LEU B O 1
ATOM 1901 N N . ASP B 1 90 ? 12.523 28.609 8.945 1 95.19 90 ASP B N 1
ATOM 1902 C CA . ASP B 1 90 ? 13.312 27.391 9 1 95.19 90 ASP B CA 1
ATOM 1903 C C . ASP B 1 90 ? 12.664 26.359 9.922 1 95.19 90 ASP B C 1
ATOM 1905 O O . ASP B 1 90 ? 12.641 25.156 9.609 1 95.19 90 ASP B O 1
ATOM 1909 N N . ASP B 1 91 ? 12.117 26.812 11.062 1 96.56 91 ASP B N 1
ATOM 1910 C CA . ASP B 1 91 ? 11.414 25.922 11.977 1 96.56 91 ASP B CA 1
ATOM 1911 C C . ASP B 1 91 ? 10.109 25.422 11.359 1 96.56 91 ASP B C 1
ATOM 1913 O O . ASP B 1 91 ? 9.688 24.281 11.609 1 96.56 91 ASP B O 1
ATOM 1917 N N . TYR B 1 92 ? 9.562 26.25 10.516 1 96.5 92 TYR B N 1
ATOM 1918 C CA . TYR B 1 92 ? 8.391 25.844 9.75 1 96.5 92 TYR B CA 1
ATOM 1919 C C . TYR B 1 92 ? 8.703 24.641 8.867 1 96.5 92 TYR B C 1
ATOM 1921 O O . TYR B 1 92 ? 7.953 23.656 8.867 1 96.5 92 TYR B O 1
ATOM 1929 N N . LYS B 1 93 ? 9.773 24.641 8.156 1 95.12 93 LYS B N 1
ATOM 1930 C CA . LYS B 1 93 ? 10.172 23.547 7.281 1 95.12 93 LYS B CA 1
ATOM 1931 C C . LYS B 1 93 ? 10.406 22.266 8.086 1 95.12 93 LYS B C 1
ATOM 1933 O O . LYS B 1 93 ? 10 21.172 7.668 1 95.12 93 LYS B O 1
ATOM 1938 N N . ILE B 1 94 ? 11.016 22.406 9.211 1 96.25 94 ILE B N 1
ATOM 1939 C CA . ILE B 1 94 ? 11.273 21.266 10.086 1 96.25 94 ILE B CA 1
ATOM 1940 C C . ILE B 1 94 ? 9.953 20.656 10.547 1 96.25 94 ILE B C 1
ATOM 1942 O O . ILE B 1 94 ? 9.773 19.422 10.5 1 96.25 94 ILE B O 1
ATOM 1946 N N . ALA B 1 95 ? 9.039 21.516 10.977 1 96.38 95 ALA B N 1
ATOM 1947 C CA . ALA B 1 95 ? 7.746 21.047 11.477 1 96.38 95 ALA B CA 1
ATOM 1948 C C . ALA B 1 95 ? 6.973 20.328 10.383 1 96.38 95 ALA B C 1
ATOM 1950 O O . ALA B 1 95 ? 6.41 19.25 10.625 1 96.38 95 ALA B O 1
ATOM 1951 N N . MET B 1 96 ? 7.02 20.859 9.164 1 95.19 96 MET B N 1
ATOM 1952 C CA . MET B 1 96 ? 6.301 20.25 8.047 1 95.19 96 MET B CA 1
ATOM 1953 C C . MET B 1 96 ? 6.91 18.906 7.672 1 95.19 96 MET B C 1
ATOM 1955 O O . MET B 1 96 ? 6.188 17.953 7.363 1 95.19 96 MET B O 1
ATOM 1959 N N . LYS B 1 97 ? 8.148 18.766 7.73 1 93.69 97 LYS B N 1
ATOM 1960 C CA . LYS B 1 97 ? 8.828 17.5 7.473 1 93.69 97 LYS B CA 1
ATOM 1961 C C . LYS B 1 97 ? 8.477 16.453 8.531 1 93.69 97 LYS B C 1
ATOM 1963 O O . LYS B 1 97 ? 8.289 15.281 8.219 1 93.69 97 LYS B O 1
ATOM 1968 N N . THR B 1 98 ? 8.391 16.922 9.75 1 93.88 98 THR B N 1
ATOM 1969 C CA . THR B 1 98 ? 7.98 16.031 10.844 1 93.88 98 THR B CA 1
ATOM 1970 C C . THR B 1 98 ? 6.594 15.461 10.57 1 93.88 98 THR B C 1
ATOM 1972 O O . THR B 1 98 ? 6.348 14.273 10.82 1 93.88 98 THR B O 1
ATOM 1975 N N . LEU B 1 99 ? 5.773 16.297 10.016 1 93.88 99 LEU B N 1
ATOM 1976 C CA . LEU B 1 99 ? 4.422 15.875 9.672 1 93.88 99 LEU B CA 1
ATOM 1977 C C . LEU B 1 99 ? 4.418 15.023 8.414 1 93.88 99 LEU B C 1
ATOM 1979 O O . LEU B 1 99 ? 3.418 14.367 8.102 1 93.88 99 LEU B O 1
ATOM 1983 N N . SER B 1 100 ? 5.461 14.977 7.656 1 90.19 100 SER B N 1
ATOM 1984 C CA . SER B 1 100 ? 5.617 14.227 6.414 1 90.19 100 SER B CA 1
ATOM 1985 C C . SER B 1 100 ? 4.516 14.57 5.418 1 90.19 100 SER B C 1
ATOM 1987 O O . SER B 1 100 ? 3.945 13.68 4.781 1 90.19 100 SER B O 1
ATOM 1989 N N . VAL B 1 101 ? 4.172 15.844 5.297 1 88.19 101 VAL B N 1
ATOM 1990 C CA . VAL B 1 101 ? 3.174 16.312 4.34 1 88.19 101 VAL B CA 1
ATOM 1991 C C . VAL B 1 101 ? 3.832 17.219 3.307 1 88.19 101 VAL B C 1
ATOM 1993 O O . VAL B 1 101 ? 4.82 17.891 3.604 1 88.19 101 VAL B O 1
ATOM 1996 N N . HIS B 1 102 ? 3.334 17.094 2.152 1 88 102 HIS B N 1
ATOM 1997 C CA . HIS B 1 102 ? 3.744 18.078 1.168 1 88 102 HIS B CA 1
ATOM 1998 C C . HIS B 1 102 ? 3.406 19.5 1.639 1 88 102 HIS B C 1
ATOM 2000 O O . HIS B 1 102 ? 2.336 19.719 2.205 1 88 102 HIS B O 1
ATOM 2006 N N . TYR B 1 103 ? 4.363 20.422 1.44 1 91.5 103 TYR B N 1
ATOM 2007 C CA . TYR B 1 103 ? 4.137 21.766 1.957 1 91.5 103 TYR B CA 1
ATOM 2008 C C . TYR B 1 103 ? 4.793 22.812 1.065 1 91.5 103 TYR B C 1
ATOM 2010 O O . TYR B 1 103 ? 5.734 22.516 0.327 1 91.5 103 TYR B O 1
ATOM 2018 N N . ASP B 1 104 ? 4.223 24.016 1.173 1 91.75 104 ASP B N 1
ATOM 2019 C CA . ASP B 1 104 ? 4.82 25.188 0.528 1 91.75 104 ASP B CA 1
ATOM 2020 C C . ASP B 1 104 ? 5.957 25.75 1.37 1 91.75 104 ASP B C 1
ATOM 2022 O O . ASP B 1 104 ? 5.734 26.219 2.488 1 91.75 104 ASP B O 1
ATOM 2026 N N . PRO B 1 105 ? 7.133 25.734 0.807 1 92.31 105 PRO B N 1
ATOM 2027 C CA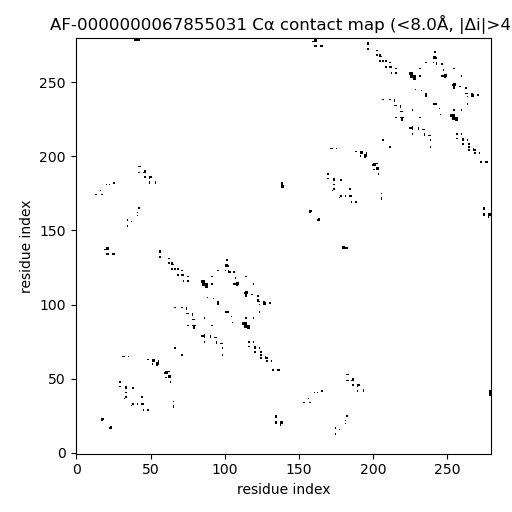 . PRO B 1 105 ? 8.258 26.25 1.588 1 92.31 105 PRO B CA 1
ATOM 2028 C C . PRO B 1 105 ? 8.148 27.75 1.85 1 92.31 105 PRO B C 1
ATOM 2030 O O . PRO B 1 105 ? 8.875 28.297 2.688 1 92.31 105 PRO B O 1
ATOM 2033 N N . CYS B 1 106 ? 7.301 28.422 1.089 1 91.75 106 CYS B N 1
ATOM 2034 C CA . CYS B 1 106 ? 7.102 29.844 1.257 1 91.75 106 CYS B CA 1
ATOM 2035 C C . CYS B 1 106 ? 5.637 30.172 1.533 1 91.75 106 CYS B C 1
ATOM 2037 O O . CYS B 1 106 ? 4.973 30.812 0.717 1 91.75 106 CYS B O 1
ATOM 2039 N N . PRO B 1 107 ? 5.238 29.797 2.738 1 93.25 107 PRO B N 1
ATOM 2040 C CA . PRO B 1 107 ? 3.846 30.078 3.102 1 93.25 107 PRO B 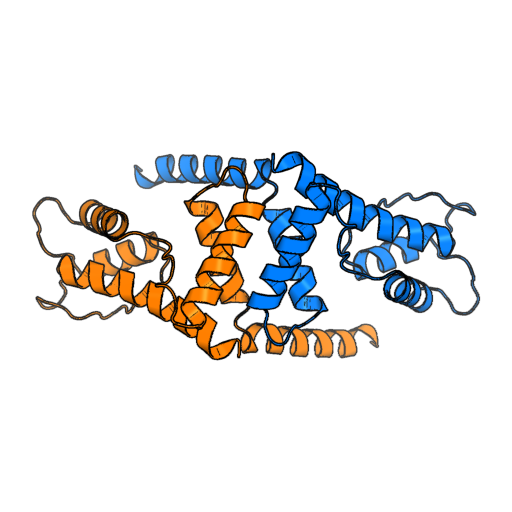CA 1
ATOM 2041 C C . PRO B 1 107 ? 3.59 31.562 3.342 1 93.25 107 PRO B C 1
ATOM 2043 O O . PRO B 1 107 ? 4.52 32.375 3.279 1 93.25 107 PRO B O 1
ATOM 2046 N N . VAL B 1 108 ? 2.309 31.859 3.541 1 92.5 108 VAL B N 1
ATOM 2047 C CA . VAL B 1 108 ? 1.963 33.219 3.947 1 92.5 108 VAL B CA 1
ATOM 2048 C C . VAL B 1 108 ? 2.635 33.562 5.277 1 92.5 108 VAL B C 1
ATOM 2050 O O . VAL B 1 108 ? 2.561 32.781 6.227 1 92.5 108 VAL B O 1
ATOM 2053 N N . GLN B 1 109 ? 3.395 34.625 5.32 1 94.25 109 GLN B N 1
ATOM 2054 C CA . GLN B 1 109 ? 4.137 35.031 6.508 1 94.25 109 GLN B CA 1
ATOM 2055 C C . GLN B 1 109 ? 3.447 36.219 7.199 1 94.25 109 GLN B C 1
ATOM 2057 O O . GLN B 1 109 ? 3.088 37.219 6.555 1 94.25 109 GLN B O 1
ATOM 2062 N N . VAL B 1 110 ? 3.127 36.094 8.484 1 91.81 110 VAL B N 1
ATOM 2063 C CA . VAL B 1 110 ? 2.502 37.188 9.227 1 91.81 110 VAL B CA 1
ATOM 2064 C C . VAL B 1 110 ? 3.5 38.344 9.406 1 91.81 110 VAL B C 1
ATOM 2066 O O . VAL B 1 110 ? 3.135 39.5 9.32 1 91.81 110 VAL B O 1
ATOM 2069 N N . VAL B 1 111 ? 4.707 38 9.883 1 93.25 111 VAL B N 1
ATOM 2070 C CA . VAL B 1 111 ? 5.883 38.875 9.891 1 93.25 111 VAL B CA 1
ATOM 2071 C C . VAL B 1 111 ? 6.961 38.281 8.984 1 93.25 111 VAL B C 1
ATOM 2073 O O . VAL B 1 111 ? 7.094 37.062 8.883 1 93.25 111 VAL B O 1
ATOM 2076 N N . PRO B 1 112 ? 7.586 39.156 8.227 1 94.69 112 PRO B N 1
ATOM 2077 C CA . PRO B 1 112 ? 8.609 38.625 7.34 1 94.69 112 PRO B CA 1
ATOM 2078 C C . PRO B 1 112 ? 9.492 37.594 8.031 1 94.69 112 PRO B C 1
ATOM 2080 O O . PRO B 1 112 ? 10.086 37.875 9.07 1 94.69 112 PRO B O 1
ATOM 2083 N N . GLY B 1 113 ? 9.461 36.344 7.477 1 95.31 113 GLY B N 1
ATOM 2084 C CA . GLY B 1 113 ? 10.312 35.281 7.98 1 95.31 113 GLY B CA 1
ATOM 2085 C C . GLY B 1 113 ? 9.648 34.469 9.07 1 95.31 113 GLY B C 1
ATOM 2086 O O . GLY B 1 113 ? 10.25 33.531 9.586 1 95.31 113 GLY B O 1
ATOM 2087 N N . TYR B 1 114 ? 8.406 34.875 9.43 1 95.38 114 TYR B N 1
ATOM 2088 C CA . TYR B 1 114 ? 7.773 34.219 10.562 1 95.38 114 TYR B CA 1
ATOM 2089 C C . TYR B 1 114 ? 6.352 33.781 10.219 1 95.38 114 TYR B C 1
ATOM 2091 O O . TYR B 1 114 ? 5.66 34.469 9.453 1 95.38 114 TYR B O 1
ATOM 2099 N N . ILE B 1 115 ? 6 32.656 10.836 1 95.81 115 ILE B N 1
ATOM 2100 C CA . ILE B 1 115 ? 4.68 32.062 10.625 1 95.81 115 ILE B CA 1
ATOM 2101 C C . ILE B 1 115 ? 3.965 31.906 11.969 1 95.81 115 ILE B C 1
ATOM 2103 O O . ILE B 1 115 ? 4.574 31.5 12.961 1 95.81 115 ILE B O 1
ATOM 2107 N N . ASP B 1 116 ? 2.684 32.25 11.977 1 95.56 116 ASP B N 1
ATOM 2108 C CA . ASP B 1 116 ? 1.953 32.094 13.234 1 95.56 116 ASP B CA 1
ATOM 2109 C C . ASP B 1 116 ? 1.267 30.719 13.281 1 95.56 116 ASP B C 1
ATOM 2111 O O . ASP B 1 116 ? 1.282 29.969 12.305 1 95.56 116 ASP B O 1
ATOM 2115 N N . ARG B 1 117 ? 0.714 30.422 14.398 1 96.19 117 ARG B N 1
ATOM 2116 C CA . ARG B 1 117 ? 0.106 29.141 14.688 1 96.19 117 ARG B CA 1
ATOM 2117 C C . ARG B 1 117 ? -1.057 28.859 13.742 1 96.19 117 ARG B C 1
ATOM 2119 O O . ARG B 1 117 ? -1.15 27.766 13.172 1 96.19 117 ARG B O 1
ATOM 2126 N N . GLN B 1 118 ? -1.909 29.781 13.562 1 95.44 118 GLN B N 1
ATOM 2127 C CA . GLN B 1 118 ? -3.09 29.609 12.727 1 95.44 118 GLN B CA 1
ATOM 2128 C C . GLN B 1 118 ? -2.699 29.297 11.289 1 95.44 118 GLN B C 1
ATOM 2130 O O . GLN B 1 118 ? -3.26 28.391 10.672 1 95.44 118 GLN B O 1
ATOM 2135 N N . THR B 1 119 ? -1.748 30.062 10.758 1 95.56 119 THR B N 1
ATOM 2136 C CA . THR B 1 119 ? -1.279 29.844 9.391 1 95.56 119 THR B CA 1
ATOM 2137 C C . THR B 1 119 ? -0.652 28.469 9.25 1 95.56 119 THR B C 1
ATOM 2139 O O . THR B 1 119 ? -0.914 27.766 8.273 1 95.56 119 THR B O 1
ATOM 2142 N N . PHE B 1 120 ? 0.193 28.156 10.195 1 97.06 120 PHE B N 1
ATOM 2143 C CA . PHE B 1 120 ? 0.838 26.859 10.172 1 97.06 120 PHE B CA 1
ATOM 2144 C C . PHE B 1 120 ? -0.199 25.734 10.109 1 97.06 120 PHE B C 1
ATOM 2146 O O . PHE B 1 120 ? -0.13 24.875 9.242 1 97.06 120 PHE B O 1
ATOM 2153 N N . CYS B 1 121 ? -1.171 25.781 10.961 1 96.44 121 CYS B N 1
ATOM 2154 C CA . CYS B 1 121 ? -2.184 24.734 11.047 1 96.44 121 CYS B CA 1
ATOM 2155 C C . CYS B 1 121 ? -3.02 24.688 9.773 1 96.44 121 CYS B C 1
ATOM 2157 O O . CYS B 1 121 ? -3.283 23.609 9.242 1 96.44 121 CYS B O 1
ATOM 2159 N N . THR B 1 122 ? -3.371 25.797 9.312 1 95.25 122 THR B N 1
ATOM 2160 C CA . THR B 1 122 ? -4.168 25.875 8.094 1 95.25 122 THR B CA 1
ATOM 2161 C C . THR B 1 122 ? -3.404 25.281 6.91 1 95.25 122 THR B C 1
ATOM 2163 O O . THR B 1 122 ? -3.959 24.5 6.133 1 95.25 122 THR B O 1
ATOM 2166 N N . GLU B 1 123 ? -2.121 25.656 6.801 1 95.38 123 GLU B N 1
ATOM 2167 C CA . GLU B 1 123 ? -1.298 25.141 5.707 1 95.38 123 GLU B CA 1
ATOM 2168 C C . GLU B 1 123 ? -1.153 23.625 5.785 1 95.38 123 GLU B C 1
ATOM 2170 O O . GLU B 1 123 ? -1.284 22.938 4.777 1 95.38 123 GLU B O 1
ATOM 2175 N N . ALA B 1 124 ? -0.866 23.125 6.945 1 96.31 124 ALA B N 1
ATOM 2176 C CA . ALA B 1 124 ? -0.68 21.688 7.121 1 96.31 124 ALA B CA 1
ATOM 2177 C C . ALA B 1 124 ? -1.939 20.922 6.73 1 96.31 124 ALA B C 1
ATOM 2179 O O . ALA B 1 124 ? -1.876 19.969 5.953 1 96.31 124 ALA B O 1
ATOM 2180 N N . LEU B 1 125 ? -3.096 21.328 7.234 1 95.75 125 LEU B N 1
ATOM 2181 C CA . LEU B 1 125 ? -4.359 20.656 6.984 1 95.75 125 LEU B CA 1
ATOM 2182 C C . LEU B 1 125 ? -4.758 20.766 5.52 1 95.75 125 LEU B C 1
ATOM 2184 O O . LEU B 1 125 ? -5.199 19.781 4.914 1 95.75 125 LEU B O 1
ATOM 2188 N N . ASN B 1 126 ? -4.551 21.906 4.953 1 94.25 126 ASN B N 1
ATOM 2189 C CA . ASN B 1 126 ? -4.895 22.125 3.551 1 94.25 126 ASN B CA 1
ATOM 2190 C C . ASN B 1 126 ? -4.031 21.281 2.621 1 94.25 126 ASN B C 1
ATOM 2192 O O . ASN B 1 126 ? -4.512 20.766 1.61 1 94.25 126 ASN B O 1
ATOM 2196 N N . ASN B 1 127 ? -2.781 21.203 2.975 1 94.06 127 ASN B N 1
ATOM 2197 C CA . ASN B 1 127 ? -1.886 20.422 2.125 1 94.06 127 ASN B CA 1
ATOM 2198 C C . ASN B 1 127 ? -2.227 18.938 2.166 1 94.06 127 ASN B C 1
ATOM 2200 O O . ASN B 1 127 ? -2.125 18.234 1.151 1 94.06 127 ASN B O 1
ATOM 2204 N N . MET B 1 128 ? -2.633 18.422 3.295 1 93.62 128 MET B N 1
ATOM 2205 C CA . MET B 1 128 ? -3.096 17.047 3.387 1 93.62 128 MET B CA 1
ATOM 2206 C C . MET B 1 128 ? -4.34 16.828 2.531 1 93.62 128 MET B C 1
ATOM 2208 O O . MET B 1 128 ? -4.434 15.836 1.802 1 93.62 128 MET B O 1
ATOM 2212 N N . LYS B 1 129 ? -5.203 17.781 2.607 1 93.19 129 LYS B N 1
ATOM 2213 C CA . LYS B 1 129 ? -6.438 17.703 1.831 1 93.19 129 LYS B CA 1
ATOM 2214 C C . LYS B 1 129 ? -6.152 17.766 0.333 1 93.19 129 LYS B C 1
ATOM 2216 O O . LYS B 1 129 ? -6.742 17.016 -0.45 1 93.19 129 LYS B O 1
ATOM 2221 N N . LYS B 1 130 ? -5.258 18.641 -0.042 1 90.69 130 LYS B N 1
ATOM 2222 C CA . LYS B 1 130 ? -4.887 18.797 -1.445 1 90.69 130 LYS B CA 1
ATOM 2223 C C . LYS B 1 130 ? -4.301 17.5 -2.002 1 90.69 130 LYS B C 1
ATOM 2225 O O . LYS B 1 130 ? -4.566 17.141 -3.15 1 90.69 130 LYS B O 1
ATOM 2230 N N . GLU B 1 131 ? -3.449 16.906 -1.239 1 89.38 131 GLU B N 1
ATOM 2231 C CA . GLU B 1 131 ? -2.881 15.625 -1.656 1 89.38 131 GLU B CA 1
ATOM 2232 C C . GLU B 1 131 ? -3.975 14.602 -1.959 1 89.38 131 GLU B C 1
ATOM 2234 O O . GLU B 1 131 ? -3.914 13.898 -2.971 1 89.38 131 GLU B O 1
ATOM 2239 N N . LEU B 1 132 ? -5.027 14.516 -1.122 1 92.69 132 LEU B N 1
ATOM 2240 C CA . LEU B 1 132 ? -6.129 13.578 -1.311 1 92.69 132 LEU B CA 1
ATOM 2241 C C . LEU B 1 132 ? -6.969 13.969 -2.521 1 92.69 132 LEU B C 1
ATOM 2243 O O . LEU B 1 132 ? -7.441 13.102 -3.258 1 92.69 132 LEU B O 1
ATOM 2247 N N . MET B 1 133 ? -7.062 15.266 -2.711 1 91.06 133 MET B N 1
ATOM 2248 C CA . MET B 1 133 ? -7.801 15.75 -3.877 1 91.06 133 MET B CA 1
ATOM 2249 C C . MET B 1 133 ? -7.086 15.367 -5.168 1 91.06 133 MET B C 1
ATOM 2251 O O . MET B 1 133 ? -7.727 15 -6.156 1 91.06 133 MET B O 1
ATOM 2255 N N . ARG B 1 134 ? -5.75 15.453 -5.137 1 88.31 134 ARG B N 1
ATOM 2256 C CA . ARG B 1 134 ? -4.969 15.055 -6.305 1 88.31 134 ARG B CA 1
ATOM 2257 C C . ARG B 1 134 ? -5.184 13.578 -6.625 1 88.31 134 ARG B C 1
ATOM 2259 O O . ARG B 1 134 ? -5.363 13.211 -7.785 1 88.31 134 ARG B O 1
ATOM 2266 N N . ILE B 1 135 ? -5.172 12.781 -5.621 1 89.31 135 ILE B N 1
ATOM 2267 C CA . ILE B 1 135 ? -5.387 11.344 -5.789 1 89.31 135 ILE B CA 1
ATOM 2268 C C . ILE B 1 135 ? -6.793 11.094 -6.332 1 89.31 135 ILE B C 1
ATOM 2270 O O . ILE B 1 135 ? -6.98 10.266 -7.227 1 89.31 135 ILE B O 1
ATOM 2274 N N . ALA B 1 136 ? -7.738 11.797 -5.848 1 88.62 136 ALA B N 1
ATOM 2275 C CA . ALA B 1 136 ? -9.148 11.594 -6.172 1 88.62 136 ALA B CA 1
ATOM 2276 C C . ALA B 1 136 ? -9.453 12.062 -7.594 1 88.62 136 ALA B C 1
ATOM 2278 O O . ALA B 1 1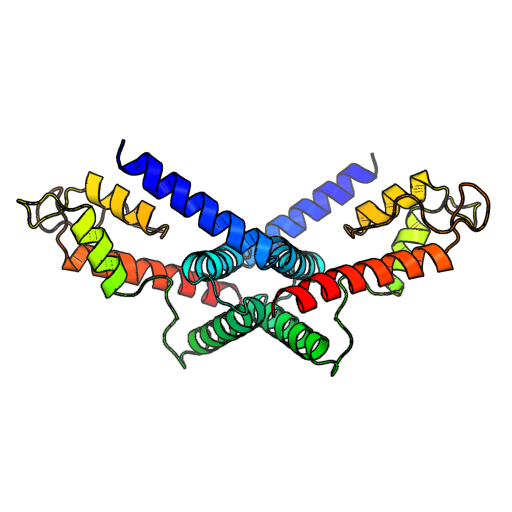36 ? -10.266 11.461 -8.289 1 88.62 136 ALA B O 1
ATOM 2279 N N . ASN B 1 137 ? -8.922 13.062 -8.062 1 81.81 137 ASN B N 1
ATOM 2280 C CA . ASN B 1 137 ? -9.219 13.672 -9.359 1 81.81 137 ASN B CA 1
ATOM 2281 C C . ASN B 1 137 ? -8.547 12.906 -10.5 1 81.81 137 ASN B C 1
ATOM 2283 O O . ASN B 1 137 ? -9.039 12.922 -11.633 1 81.81 137 ASN B O 1
ATOM 2287 N N . GLU B 1 138 ? -7.461 12.336 -10.305 1 68.56 138 GLU B N 1
ATOM 2288 C CA . GLU B 1 138 ? -6.691 11.711 -11.375 1 68.56 138 GLU B CA 1
ATOM 2289 C C . GLU B 1 138 ? -7.051 10.234 -11.531 1 68.56 138 GLU B C 1
ATOM 2291 O O . GLU B 1 138 ? -6.645 9.594 -12.5 1 68.56 138 GLU B O 1
ATOM 2296 N N . THR B 1 139 ? -7.688 9.68 -10.539 1 60.38 139 THR B N 1
ATOM 2297 C CA . THR B 1 139 ? -8.016 8.258 -10.586 1 60.38 139 THR B CA 1
ATOM 2298 C C . THR B 1 139 ? -9.312 8.031 -11.359 1 60.38 139 THR B C 1
ATOM 2300 O O . THR B 1 139 ? -9.773 6.895 -11.492 1 60.38 139 THR B O 1
ATOM 2303 N N . ILE B 1 140 ? -9.922 9.094 -11.977 1 55.47 140 ILE B N 1
ATOM 2304 C CA . ILE B 1 140 ? -11.047 8.867 -12.883 1 55.47 140 ILE B CA 1
ATOM 2305 C C . ILE B 1 140 ? -10.531 8.688 -14.305 1 55.47 140 ILE B C 1
ATOM 2307 O O . ILE B 1 140 ? -9.602 9.375 -14.727 1 55.47 140 ILE B O 1
#

Sequence (280 aa):
MIYDNNVACNISKEQDYLNKKNIFDIFHFLLSHVIVQQPTNPIQYLYELLDDFILFRSGLKNPRLLWTKRHVDAIFGNVLSRDSELLPLDDYKIAMKTLSVHYDPCPVQVVPGYIDRQTFCTEALNNMKKELMRIANETIMIYDNNVACNISKEQDYLNKKNIFDIFHFLLSHVIVQQPTNPIQYLYELLDDFILFRSGLKNPRLLWTKRHVDAIFGNVLSRDSELLPLDDYKIAMKTLSVHYDPCPVQVVPGYIDRQTFCTEALNNMKKELMRIANETI

Foldseek 3Di:
DVCPPVVVVVVVVVVCVCVLLVVVLVVVQLVLLCVQVVDPDSVVVSVVQVVQLVCVLVVNHQHDFSDDLVRLLVLCVVLDDPPDQWAFLVSLVVSLVVVVFDFDSDFDAPDVRTHGSVRSSVRSVVRRRVSSVVNSVSND/DVCPPVVVVVVVVVVCVCVLLVVVLVVVQLVLLCVQVVDPDSVVVSVVQVVQLVCVLVVNHQHDFSDDLVRLLVLVVVLDDPPDQWAFLVSLVVSLVVVVFDFDSDFDAPDVRTHGSVRSSVRSVVRRRVSSVVNSVSND

Radius of gyration: 23.76 Å; Cα contacts (8 Å, |Δi|>4): 267; chains: 2; bounding box: 41×76×52 Å

Organism: Apis mellifera (NCBI:txid7460)

Secondary structure (DSSP, 8-state):
-HHHHHHHHHHHHHHHHHHHTTHHHHHHHHHHHHHHH--SSHHHHHHHHHHHHHHHHTTSS----SS-HHHHHHHHHHHS-TT-SSEEHHHHHHHHHHHT----SS---SBTTEE-HHHHHHHHHHHHHHHHHHHHHHT-/-HHHHHHHHHHHHHHHHHHHTTHHHHHHHHHHHHHHH--SSHHHHHHHHHHHHHHHHTTSS----SS-HHHHHHHHHHHS-TT-SSEEHHHHHHHHHHHT----SSPPPSBTTEE-HHHHHHHHHHHHHHHHHHHHHH--